Protein AF-A0A6P4D1V0-F1 (afdb_monomer)

InterPro domains:
  IPR001611 Leucine-rich repeat [PF00560] (125-143)
  IPR001611 Leucine-rich repeat [PF00560] (247-269)
  IPR001611 Leucine-rich repeat [PF00560] (271-293)
  IPR001611 Leucine-rich repeat [PF00560] (295-315)
  IPR001611 Leucine-rich repeat [PF13855] (145-185)
  IPR003591 Leucine-rich repeat, typical subtype [SM00369] (123-147)
  IPR003591 Leucine-rich repeat, typical subtype [SM00369] (148-172)
  IPR003591 Leucine-rich repeat, typical subtype [SM00369] (245-269)
  IPR003591 Leucine-rich repeat, typical subtype [SM00369] (293-317)
  IPR032675 Leucine-rich repeat domain superfamily [G3DSA:3.80.10.10] (33-212)
  IPR032675 Leucine-rich repeat domain superfamily [G3DSA:3.80.10.10] (213-329)
  IPR051502 Receptor-like Defense Trigger [PTHR48062] (177-328)

Solvent-accessible surface area (backbone atoms only — not comparable to full-atom values): 18858 Å² total; per-residue (Å²): 135,88,82,84,85,80,84,79,84,77,84,75,82,73,80,81,77,78,81,81,78,86,71,92,70,78,88,72,78,72,51,70,62,54,49,40,33,52,49,46,53,64,46,28,56,74,52,49,74,60,78,66,86,61,53,90,56,45,61,73,39,82,61,28,38,46,48,101,87,67,44,50,26,32,45,34,66,67,61,65,89,79,64,50,75,68,55,38,57,53,42,28,73,45,84,48,70,55,43,69,41,55,58,24,30,34,42,38,55,44,50,55,38,37,37,53,85,60,43,47,60,65,25,59,47,25,26,34,42,35,46,22,48,27,51,34,52,50,62,79,62,66,77,59,57,77,52,34,54,47,23,28,36,43,32,53,20,43,28,48,33,24,50,58,67,64,67,70,61,52,67,33,64,50,28,30,34,43,32,54,19,40,26,37,34,34,51,54,77,51,65,67,53,29,67,41,61,53,29,26,35,42,33,53,21,42,24,69,26,35,60,40,56,70,52,85,37,51,36,63,24,44,57,21,32,34,43,31,53,20,42,32,37,28,24,56,53,64,59,58,56,55,27,53,22,39,52,21,32,33,44,31,53,19,39,27,48,30,27,50,52,63,47,57,39,56,28,52,24,42,50,23,29,36,42,34,48,22,42,26,49,28,24,52,51,66,47,61,36,56,45,51,29,76,50,51,39,37,40,30,50,20,46,34,54,63,42,83,69,77,38,72,69,73,41,78,70,90,77,77,65,98,79,72,92,77,68,75,85,74,78,83,64,99,81,71,70,77,45,55,77,48,67,70,76,76,81,83,83,130

Organism: Arachis duranensis (NCBI:txid130453)

Foldseek 3Di:
DDDDDDDDDDPPPDPPPPPDPDDDDPPDPDDLLRVQLVLCCVVCVLQVVPPPPDSVVVCPDPQWHDDPVRQTATDAGDAPPPDDPVSLVVQQPDAAEPQSRCNHQYDAPANHQYADDHHPPNNQNHAYYHQANYAHEEADDLNSVQRPLNHQEDAHEHYAYEEADDPSVLSNLNHAEDHHYHYAYEEADDLSVLVSQNHAYDAHAQYEEPQEAHHPSVLSNLNHAYDAHEHHAHEEEDDLSVLSVLNYQEDHHDQYAYEEADHLSVLSNLNHAYDYHENYAYEEEDHLSVLSNPNHQKDYHAHYHYDDDDRPSPDDDPPPDDDPPDPPVPPPDPDDGGTDIDGPDDDDDD

Mean predicted aligned error: 11.31 Å

Sequence (350 aa):
MAISCTCTIILMLVPLVFVGITTNAGTHKLSPLDQEANAMLSISKELWSNQHNNVSNRCNWPRVNCNKAGSITLLSPPTPSNFTDEFRTQLCFLKLNFSVFQNLVHLDLSEMGLCEFPKLSGLKKLQHLNLSYNTFAGEVPFTLLENLTQLVVLDISNNYISGTIPQELSKLERLVMLDLSANRFLGSIPLIFGQMSNLTHMNLSNNQHFGDEVPFTLPNLTQFLVLDLSQNKHNGFIPHEIGKLTNLLTLDLSSNSLSGPIPEQIGYLKRLTSFHLHSNLLSGFIPHEIGKLTNLLTLDLSSNFLSGPIPEQIGCDPFGSAQHRIQQDRWLYPQRNRAFVASRSFKSLL

Secondary structure (DSSP, 8-state):
-------------------------------HHHHHHHHHHHHHHHHSTTS---GGGGGGSTTEEE-TTS-EEEE-PPP-TT--HHHHHHHHT---B-TT-TT--EEE-TTS---S--B-TT-TT--EEE--SS--EE---GGGTTT-TT-SEEE--SSEEEEPPPGGGGG-TT--EEE--SSEEBSPPPGGGGG-TT--EEE--S-SB--SPPPTTGGG-TT-SEEE--SS---SB--GGGGG-TT-SEEE--SS--EEPPPGGGGG-TT--EEE--SSEEEEPPPGGGGG-TT--EEE--SSEE-SPPPTTTS--TTS-TT-TT-GGGSS-TT-----EEE-------

pLDDT: mean 80.09, std 22.63, range [21.58, 98.62]

Radius of gyration: 27.42 Å; Cα contacts (8 Å, |Δi|>4): 759; chains: 1; bounding box: 46×76×98 Å

Nearest PDB structures (foldseek):
  8wei-assembly1_A  TM=8.030E-01  e=3.310E-17  Brassica napus
  6s6q-assembly2_B  TM=8.437E-01  e=2.133E-15  Arabidopsis thaliana
  7odv-assembly1_AAA  TM=8.049E-01  e=3.482E-15  Arabidopsis thaliana
  4z63-assembly1_A  TM=6.473E-01  e=1.375E-12  Arabidopsis thaliana
  4z5w-assembly1_A  TM=5.557E-01  e=1.187E-12  Daucus carota

Structure (mmCIF, N/CA/C/O backbone):
data_AF-A0A6P4D1V0-F1
#
_entry.id   AF-A0A6P4D1V0-F1
#
loop_
_atom_site.group_PDB
_atom_site.id
_atom_site.type_symbol
_atom_site.label_atom_id
_atom_site.label_alt_id
_atom_site.label_comp_id
_atom_site.label_asym_id
_atom_site.label_entity_id
_atom_site.label_seq_id
_atom_site.pdbx_PDB_ins_code
_atom_site.Cartn_x
_atom_site.Cartn_y
_atom_site.Cartn_z
_atom_site.occupancy
_atom_site.B_iso_or_equiv
_atom_site.auth_seq_id
_atom_site.auth_comp_id
_atom_site.auth_asym_id
_atom_site.auth_atom_id
_atom_site.pdbx_PDB_model_num
ATOM 1 N N . MET A 1 1 ? -2.968 62.745 23.654 1.00 38.62 1 MET A N 1
ATOM 2 C CA . MET A 1 1 ? -2.404 61.507 23.075 1.00 38.62 1 MET A CA 1
ATOM 3 C C . MET A 1 1 ? -2.872 60.353 23.938 1.00 38.62 1 MET A C 1
ATOM 5 O O . MET A 1 1 ? -2.546 60.325 25.116 1.00 38.62 1 MET A O 1
ATOM 9 N N . ALA A 1 2 ? -3.759 59.521 23.397 1.00 32.00 2 ALA A N 1
ATOM 10 C CA . ALA A 1 2 ? -4.473 58.487 24.134 1.00 32.00 2 ALA A CA 1
ATOM 11 C C . ALA A 1 2 ? -3.577 57.263 24.370 1.00 32.00 2 ALA A C 1
ATOM 13 O O . ALA A 1 2 ? -2.982 56.740 23.431 1.00 32.00 2 ALA A O 1
ATOM 14 N N . ILE A 1 3 ? -3.500 56.822 25.625 1.00 34.44 3 ILE A N 1
ATOM 15 C CA . ILE A 1 3 ? -2.883 55.559 26.029 1.00 34.44 3 ILE A CA 1
ATOM 16 C C . ILE A 1 3 ? -3.991 54.503 25.976 1.00 34.44 3 ILE A C 1
ATOM 18 O O . ILE A 1 3 ? -4.982 54.591 26.696 1.00 34.44 3 ILE A O 1
ATOM 22 N N . SER A 1 4 ? -3.840 53.541 25.071 1.00 30.95 4 SER A N 1
ATOM 23 C CA . SER A 1 4 ? -4.720 52.382 24.923 1.00 30.95 4 SER A CA 1
ATOM 24 C C . SER A 1 4 ? -4.404 51.360 26.020 1.00 30.95 4 SER A C 1
ATOM 26 O O . SER A 1 4 ? -3.379 50.685 25.947 1.00 30.95 4 SER A O 1
ATOM 28 N N . CYS A 1 5 ? -5.282 51.223 27.015 1.00 30.14 5 CYS A N 1
ATOM 29 C CA . CYS A 1 5 ? -5.290 50.078 27.928 1.00 30.14 5 CYS A CA 1
ATOM 30 C C . CYS A 1 5 ? -5.974 48.888 27.243 1.00 30.14 5 CYS A C 1
ATOM 32 O O . CYS A 1 5 ? -7.193 48.881 27.081 1.00 30.14 5 CYS A O 1
ATOM 34 N N . THR A 1 6 ? -5.208 47.869 26.863 1.00 36.66 6 THR A N 1
ATOM 35 C CA . THR A 1 6 ? -5.746 46.559 26.483 1.00 36.66 6 THR A CA 1
ATOM 36 C C . THR A 1 6 ? -5.949 45.714 27.741 1.00 36.66 6 THR A C 1
ATOM 38 O O . THR A 1 6 ? -5.029 45.487 28.522 1.00 36.66 6 THR A O 1
ATOM 41 N N . CYS A 1 7 ? -7.185 45.271 27.965 1.00 30.36 7 CYS A N 1
ATOM 42 C CA . CYS A 1 7 ? -7.548 44.384 29.063 1.00 30.36 7 CYS A CA 1
ATOM 43 C C . CYS A 1 7 ? -7.333 42.931 28.609 1.00 30.36 7 CYS A C 1
ATOM 45 O O . CYS A 1 7 ? -8.135 42.383 27.856 1.00 30.36 7 CYS A O 1
ATOM 47 N N . THR A 1 8 ? -6.228 42.310 29.018 1.00 33.91 8 THR A N 1
ATOM 48 C CA . THR A 1 8 ? -6.007 40.864 28.872 1.00 33.91 8 THR A CA 1
ATOM 49 C C . THR A 1 8 ? -6.818 40.119 29.929 1.00 33.91 8 THR A C 1
ATOM 51 O O . THR A 1 8 ? -6.490 40.165 31.113 1.00 33.91 8 THR A O 1
ATOM 54 N N . ILE A 1 9 ? -7.868 39.412 29.506 1.00 34.38 9 ILE A N 1
ATOM 55 C CA . ILE A 1 9 ? -8.563 38.430 30.345 1.00 34.38 9 ILE A CA 1
ATOM 56 C C . ILE A 1 9 ? -7.658 37.199 30.447 1.00 34.38 9 ILE A C 1
ATOM 58 O O . ILE A 1 9 ? -7.567 36.396 29.522 1.00 34.38 9 ILE A O 1
ATOM 62 N N . ILE A 1 10 ? -6.959 37.065 31.573 1.00 34.47 10 ILE A N 1
ATOM 63 C CA . ILE A 1 10 ? -6.268 35.830 31.947 1.00 34.47 10 ILE A CA 1
ATOM 64 C C . ILE A 1 10 ? -7.332 34.891 32.525 1.00 34.47 10 ILE A C 1
ATOM 66 O O . ILE A 1 10 ? -7.796 35.082 33.649 1.00 34.47 10 ILE A O 1
ATOM 70 N N . LEU A 1 11 ? -7.734 33.880 31.753 1.00 32.09 11 LEU A N 1
ATOM 71 C CA . LEU A 1 11 ? -8.497 32.734 32.249 1.00 32.09 11 LEU A CA 1
ATOM 72 C C . LEU A 1 11 ? -7.583 31.919 33.177 1.00 32.09 11 LEU A C 1
ATOM 74 O O . LEU A 1 11 ? -6.864 31.021 32.746 1.00 32.09 11 LEU A O 1
ATOM 78 N N . MET A 1 12 ? -7.573 32.269 34.465 1.00 32.12 12 MET A N 1
ATOM 79 C CA . MET A 1 12 ? -6.986 31.418 35.495 1.00 32.12 12 MET A CA 1
ATOM 80 C C . MET A 1 12 ? -7.857 30.170 35.647 1.00 32.12 12 MET A C 1
ATOM 82 O O . MET A 1 12 ? -8.966 30.228 36.176 1.00 32.12 12 MET A O 1
ATOM 86 N N . LEU A 1 13 ? -7.343 29.035 35.171 1.00 35.44 13 LEU A N 1
ATOM 87 C CA . LEU A 1 13 ? -7.832 27.708 35.528 1.00 35.44 13 LEU A CA 1
ATOM 88 C C . LEU A 1 13 ? -7.695 27.545 37.046 1.00 35.44 13 LEU A C 1
ATOM 90 O O . LEU A 1 13 ? -6.601 27.331 37.565 1.00 35.44 13 LEU A O 1
ATOM 94 N N . VAL A 1 14 ? -8.809 27.673 37.763 1.00 32.28 14 VAL A N 1
ATOM 95 C CA . VAL A 1 14 ? -8.886 27.285 39.172 1.00 32.28 14 VAL A CA 1
ATOM 96 C C . VAL A 1 14 ? -8.789 25.756 39.222 1.00 32.28 14 VAL A C 1
ATOM 98 O O . VAL A 1 14 ? -9.606 25.086 38.584 1.00 32.28 14 VAL A O 1
ATOM 101 N N . PRO A 1 15 ? -7.828 25.167 39.956 1.00 31.22 15 PRO A N 1
ATOM 102 C CA . PRO A 1 15 ? -7.840 23.737 40.194 1.00 31.22 15 PRO A CA 1
ATOM 103 C C . PRO A 1 15 ? -9.072 23.412 41.040 1.00 31.22 15 PRO A C 1
ATOM 105 O O . PRO A 1 15 ? -9.198 23.870 42.177 1.00 31.22 15 PRO A O 1
ATOM 108 N N . LEU A 1 16 ? -9.995 22.628 40.483 1.00 33.34 16 LEU A N 1
ATOM 109 C CA . LEU A 1 16 ? -11.077 22.018 41.246 1.00 33.34 16 LEU A CA 1
ATOM 110 C C . LEU A 1 16 ? -10.455 21.076 42.282 1.00 33.34 16 LEU A C 1
ATOM 112 O O . LEU A 1 16 ? -10.027 19.966 41.968 1.00 33.34 16 LEU A O 1
ATOM 116 N N . VAL A 1 17 ? -10.395 21.539 43.529 1.00 29.03 17 VAL A N 1
ATOM 117 C CA . VAL A 1 17 ? -10.134 20.699 44.696 1.00 29.03 17 VAL A CA 1
ATOM 118 C C . VAL A 1 17 ? -11.339 19.775 44.853 1.00 29.03 17 VAL A C 1
ATOM 120 O O . VAL A 1 17 ? -12.400 20.189 45.318 1.00 29.03 17 VAL A O 1
ATOM 123 N N . PHE A 1 18 ? -11.194 18.519 44.436 1.00 30.44 18 PHE A N 1
ATOM 124 C CA . PHE A 1 18 ? -12.155 17.474 44.769 1.00 30.44 18 PHE A CA 1
ATOM 125 C C . PHE A 1 18 ? -12.070 17.195 46.273 1.00 30.44 18 PHE A C 1
ATOM 127 O O . PHE A 1 18 ? -11.133 16.556 46.750 1.00 30.44 18 PHE A O 1
ATOM 134 N N . VAL A 1 19 ? -13.064 17.663 47.028 1.00 30.83 19 VAL A N 1
ATOM 135 C CA . VAL A 1 19 ? -13.345 17.138 48.366 1.00 30.83 19 VAL A CA 1
ATOM 136 C C . VAL A 1 19 ? -13.892 15.726 48.171 1.00 30.83 19 VAL A C 1
ATOM 138 O O . VAL A 1 19 ? -15.028 15.534 47.739 1.00 30.83 19 VAL A O 1
ATOM 141 N N . GLY A 1 20 ? -13.044 14.728 48.416 1.00 26.20 20 GLY A N 1
ATOM 142 C CA . GLY A 1 20 ? -13.410 13.320 48.337 1.00 26.20 20 GLY A CA 1
ATOM 143 C C . GLY A 1 20 ? -14.424 12.961 49.417 1.00 26.20 20 GLY A C 1
ATOM 144 O O . GLY A 1 20 ? -14.063 12.780 50.576 1.00 26.20 20 GLY A O 1
ATOM 145 N N . ILE A 1 21 ? -15.691 12.819 49.030 1.00 30.92 21 ILE A N 1
ATOM 146 C CA . ILE A 1 21 ? -16.669 12.062 49.812 1.00 30.92 21 ILE A CA 1
ATOM 147 C C . ILE A 1 21 ? -16.427 10.590 49.475 1.00 30.92 21 ILE A C 1
ATOM 149 O O . ILE A 1 21 ? -16.768 10.118 48.390 1.00 30.92 21 ILE A O 1
ATOM 153 N N . THR A 1 22 ? -15.791 9.867 50.394 1.00 29.88 22 THR A N 1
ATOM 154 C CA . THR A 1 22 ? -15.594 8.420 50.306 1.00 29.88 22 THR A CA 1
ATOM 155 C C . THR A 1 22 ? -16.935 7.715 50.500 1.00 29.88 22 THR A C 1
ATOM 157 O O . THR A 1 22 ? -17.350 7.402 51.613 1.00 29.88 22 THR A O 1
ATOM 160 N N . THR A 1 23 ? -17.638 7.443 49.401 1.00 34.00 23 THR A N 1
ATOM 161 C CA . THR A 1 23 ? -18.658 6.391 49.407 1.00 34.00 23 THR A CA 1
ATOM 162 C C . THR A 1 23 ? -17.970 5.062 49.127 1.00 34.00 23 THR A C 1
ATOM 164 O O . THR A 1 23 ? -17.217 4.899 48.169 1.00 34.00 23 THR A O 1
ATOM 167 N N . ASN A 1 24 ? -18.172 4.130 50.050 1.00 38.34 24 ASN A N 1
ATOM 168 C CA . ASN A 1 24 ? -17.593 2.797 50.064 1.00 38.34 24 ASN A CA 1
ATOM 169 C C . ASN A 1 24 ? -18.246 1.960 48.944 1.00 38.34 24 ASN A C 1
ATOM 171 O O . ASN A 1 24 ? -19.229 1.262 49.178 1.00 38.34 24 ASN A O 1
ATOM 175 N N . ALA A 1 25 ? -17.753 2.074 47.711 1.00 40.28 25 ALA A N 1
ATOM 176 C CA . ALA A 1 25 ? -18.142 1.209 46.603 1.00 40.28 25 ALA A CA 1
ATOM 177 C C . ALA A 1 25 ? -17.039 0.167 46.394 1.00 40.28 25 ALA A C 1
ATOM 179 O O . ALA A 1 25 ? -15.923 0.498 45.993 1.00 40.28 25 ALA A O 1
ATOM 180 N N . GLY A 1 26 ? -17.342 -1.094 46.708 1.00 40.72 26 GLY A N 1
ATOM 181 C CA . GLY A 1 26 ? -16.449 -2.217 46.441 1.00 40.72 26 GLY A CA 1
ATOM 182 C C . GLY A 1 26 ? -15.989 -2.216 44.982 1.00 40.72 26 GLY A C 1
ATOM 183 O O . GLY A 1 26 ? -16.759 -1.906 44.073 1.00 40.72 26 GLY A O 1
ATOM 184 N N . THR A 1 27 ? -14.724 -2.554 44.756 1.00 45.78 27 THR A N 1
ATOM 185 C CA . THR A 1 27 ? -14.095 -2.653 43.436 1.00 45.78 27 THR A CA 1
ATOM 186 C C . THR A 1 27 ? -14.668 -3.833 42.644 1.00 45.78 27 THR A C 1
ATOM 188 O O . THR A 1 27 ? -14.018 -4.854 42.430 1.00 45.78 27 THR A O 1
ATOM 191 N N . HIS A 1 28 ? -15.912 -3.711 42.179 1.00 56.12 28 HIS A N 1
ATOM 192 C CA . HIS A 1 28 ? -16.459 -4.605 41.169 1.00 56.12 28 HIS A CA 1
ATOM 193 C C . HIS A 1 28 ? -15.680 -4.393 39.870 1.00 56.12 28 HIS A C 1
ATOM 195 O O . HIS A 1 28 ? -15.789 -3.358 39.212 1.00 56.12 28 HIS A O 1
ATOM 201 N N . LYS A 1 29 ? -14.857 -5.379 39.503 1.00 71.94 29 LYS A N 1
ATOM 202 C CA . LYS A 1 29 ? -14.184 -5.422 38.205 1.00 71.94 29 LYS A CA 1
ATOM 203 C C . LYS A 1 29 ? -15.265 -5.438 37.119 1.00 71.94 29 LYS A C 1
ATOM 205 O O . LYS A 1 29 ? -15.980 -6.428 36.995 1.00 71.94 29 LYS A O 1
ATOM 210 N N . LEU A 1 30 ? -15.395 -4.334 36.379 1.00 77.88 30 LEU A N 1
ATOM 211 C CA . LEU A 1 30 ? -16.333 -4.199 35.257 1.00 77.88 30 LEU A CA 1
ATOM 212 C C . LEU A 1 30 ? -16.198 -5.391 34.305 1.00 77.88 30 LEU A C 1
ATOM 214 O O . LEU A 1 30 ? -15.071 -5.806 34.003 1.00 77.88 30 LEU A O 1
ATOM 218 N N . SER A 1 31 ? -17.323 -5.924 33.821 1.00 87.75 31 SER A N 1
ATOM 219 C CA . SER A 1 31 ? -17.285 -6.999 32.830 1.00 87.75 31 SER A CA 1
ATOM 220 C C . SER A 1 31 ? -16.645 -6.496 31.525 1.00 87.75 31 SER A C 1
ATOM 222 O O . SER A 1 31 ? -16.679 -5.294 31.256 1.00 87.75 31 SER A O 1
ATOM 224 N N . PRO A 1 32 ? -16.072 -7.371 30.678 1.00 87.00 32 PRO A N 1
ATOM 225 C CA . PRO A 1 32 ? -15.509 -6.950 29.393 1.00 87.00 32 PRO A CA 1
ATOM 226 C C . PRO A 1 32 ? -16.503 -6.169 28.519 1.00 87.00 32 PRO A C 1
ATOM 228 O O . PRO A 1 32 ? -16.122 -5.195 27.879 1.00 87.00 32 PRO A O 1
ATOM 231 N N . LEU A 1 33 ? -17.787 -6.545 28.544 1.00 88.38 33 LEU A N 1
ATOM 232 C CA . LEU A 1 33 ? -18.838 -5.846 27.800 1.00 88.38 33 LEU A CA 1
ATOM 233 C C . LEU A 1 33 ? -19.123 -4.453 28.370 1.00 88.38 33 LEU A C 1
ATOM 235 O O . LEU A 1 33 ? -19.348 -3.525 27.598 1.00 88.38 33 LEU A O 1
ATOM 239 N N . ASP A 1 34 ? -19.073 -4.290 29.695 1.00 85.44 34 ASP A N 1
ATOM 240 C CA . ASP A 1 34 ? -19.230 -2.976 30.330 1.00 85.44 34 ASP A CA 1
ATOM 241 C C . ASP A 1 34 ? -18.021 -2.079 30.049 1.00 85.44 34 ASP A C 1
ATOM 243 O O . ASP A 1 34 ? -18.165 -0.874 29.861 1.00 85.44 34 ASP A O 1
ATOM 247 N N . GLN A 1 35 ? -16.819 -2.659 29.976 1.00 88.88 35 GLN A N 1
ATOM 248 C CA . GLN A 1 35 ? -15.612 -1.929 29.590 1.00 88.88 35 GLN A CA 1
ATOM 249 C C . GLN A 1 35 ? -15.691 -1.449 28.133 1.00 88.88 35 GLN A C 1
ATOM 251 O O . GLN A 1 35 ? -15.407 -0.281 27.869 1.00 88.88 35 GLN A O 1
ATOM 256 N N . GLU A 1 36 ? -16.128 -2.306 27.201 1.00 89.94 36 GLU A N 1
ATOM 257 C CA . GLU A 1 36 ? -16.393 -1.907 25.811 1.00 89.94 36 GLU A CA 1
ATOM 258 C C . GLU A 1 36 ? -17.471 -0.821 25.736 1.00 89.94 36 GLU A C 1
ATOM 260 O O . GLU A 1 36 ? -17.301 0.166 25.026 1.00 89.94 36 GLU A O 1
ATOM 265 N N . ALA A 1 37 ? -18.565 -0.967 26.486 1.00 85.38 37 ALA A N 1
ATOM 266 C CA . ALA A 1 37 ? -19.649 0.006 26.520 1.00 85.38 37 ALA A CA 1
ATOM 267 C C . ALA A 1 37 ? -19.180 1.373 27.054 1.00 85.38 37 ALA A C 1
ATOM 269 O O . ALA A 1 37 ? -19.491 2.404 26.461 1.00 85.38 37 ALA A O 1
ATOM 270 N N . ASN A 1 38 ? -18.369 1.398 28.113 1.00 84.31 38 ASN A N 1
ATOM 271 C CA . ASN A 1 38 ? -17.788 2.631 28.649 1.00 84.31 38 ASN A CA 1
ATOM 272 C C . ASN A 1 38 ? -16.808 3.289 27.668 1.00 84.31 38 ASN A C 1
ATOM 274 O O . ASN A 1 38 ? -16.810 4.513 27.522 1.00 84.31 38 ASN A O 1
ATOM 278 N N . ALA A 1 39 ? -15.998 2.498 26.960 1.00 86.12 39 ALA A N 1
ATOM 279 C CA . ALA A 1 39 ? -15.132 3.024 25.911 1.00 86.12 39 ALA A CA 1
ATOM 280 C C . ALA A 1 39 ? -15.940 3.565 24.726 1.00 86.12 39 ALA A C 1
ATOM 282 O O . ALA A 1 39 ? -15.629 4.645 24.231 1.00 86.12 39 ALA A O 1
ATOM 283 N N . MET A 1 40 ? -17.026 2.890 24.335 1.00 82.62 40 MET A N 1
ATOM 284 C CA . MET A 1 40 ? -17.972 3.409 23.346 1.00 82.62 40 MET A CA 1
ATOM 285 C C . MET A 1 40 ? -18.595 4.725 23.796 1.00 82.62 40 MET A C 1
ATOM 287 O O . MET A 1 40 ? -18.716 5.620 22.977 1.00 82.62 40 MET A O 1
ATOM 291 N N . LEU A 1 41 ? -18.934 4.910 25.076 1.00 78.38 41 LEU A N 1
ATOM 292 C CA . LEU A 1 41 ? -19.389 6.211 25.584 1.00 78.38 41 LEU A CA 1
ATOM 293 C C . LEU A 1 41 ? -18.329 7.297 25.386 1.00 78.38 41 LEU A C 1
ATOM 295 O O . LEU A 1 41 ? -18.650 8.366 24.875 1.00 78.38 41 LEU A O 1
ATOM 299 N N . SER A 1 42 ? -17.077 7.020 25.757 1.00 75.69 42 SER A N 1
ATOM 300 C CA . SER A 1 42 ? -15.976 7.976 25.586 1.00 75.69 42 SER A CA 1
ATOM 301 C C . SER A 1 42 ? -15.754 8.334 24.119 1.00 75.69 42 SER A C 1
ATOM 303 O O . SER A 1 42 ? -15.540 9.495 23.804 1.00 75.69 42 SER A O 1
ATOM 305 N N . ILE A 1 43 ? -15.818 7.342 23.233 1.00 75.12 43 ILE A N 1
ATOM 306 C CA . ILE A 1 43 ? -15.563 7.508 21.803 1.00 75.12 43 ILE A CA 1
ATOM 307 C C . ILE A 1 43 ? -16.785 8.120 21.097 1.00 75.12 43 ILE A C 1
ATOM 309 O O . ILE A 1 43 ? -16.629 8.940 20.208 1.00 75.12 43 ILE A O 1
ATOM 313 N N . SER A 1 44 ? -18.012 7.785 21.498 1.00 67.38 44 SER A N 1
ATOM 314 C CA . SER A 1 44 ? -19.257 8.261 20.868 1.00 67.38 44 SER A CA 1
ATOM 315 C C . SER A 1 44 ? -19.525 9.748 21.068 1.00 67.38 44 SER A C 1
ATOM 317 O O . SER A 1 44 ? -20.083 10.383 20.173 1.00 67.38 44 SER A O 1
ATOM 319 N N . LYS A 1 45 ? -19.107 10.310 22.211 1.00 68.06 45 LYS A N 1
ATOM 320 C CA . LYS A 1 45 ? -19.166 11.758 22.448 1.00 68.06 45 LYS A CA 1
ATOM 321 C C . LYS A 1 45 ? -18.394 12.523 21.383 1.00 68.06 45 LYS A C 1
ATOM 323 O O . LYS A 1 45 ? -18.859 13.554 20.912 1.00 68.06 45 LYS A O 1
ATOM 328 N N . GLU A 1 46 ? -17.266 11.953 20.984 1.00 68.12 46 GLU A N 1
ATOM 329 C CA . GLU A 1 46 ? -16.346 12.542 20.025 1.00 68.12 46 GLU A CA 1
ATOM 330 C C . GLU A 1 46 ? -16.708 12.184 18.575 1.00 68.12 46 GLU A C 1
ATOM 332 O O . GLU A 1 46 ? -16.701 13.041 17.699 1.00 68.12 46 GLU A O 1
ATOM 337 N N . LEU A 1 47 ? -17.060 10.919 18.310 1.00 70.62 47 LEU A N 1
ATOM 338 C CA . LEU A 1 47 ? -17.146 10.363 16.952 1.00 70.62 47 LEU A CA 1
ATOM 339 C C . LEU A 1 47 ? -18.584 10.138 16.440 1.00 70.62 47 LEU A C 1
ATOM 341 O O . LEU A 1 47 ? -18.779 9.986 15.240 1.00 70.62 47 LEU A O 1
ATOM 345 N N . TRP A 1 48 ? -19.597 10.116 17.316 1.00 71.94 48 TRP A N 1
ATOM 346 C CA . TRP A 1 48 ? -21.021 9.913 16.966 1.00 71.94 48 TRP A CA 1
ATOM 347 C C . TRP A 1 48 ? -21.919 11.096 17.384 1.00 71.94 48 TRP A C 1
ATOM 349 O O . TRP A 1 48 ? -23.142 10.961 17.490 1.00 71.94 48 TRP A O 1
ATOM 359 N N . SER A 1 49 ? -21.323 12.267 17.636 1.00 61.03 49 SER A N 1
ATOM 360 C CA . SER A 1 49 ? -22.026 13.540 17.879 1.00 61.03 49 SER A CA 1
ATOM 361 C C . SER A 1 49 ? -23.141 13.469 18.938 1.00 61.03 49 SER A C 1
ATOM 363 O O . SER A 1 49 ? -24.181 14.111 18.796 1.00 61.03 49 SER A O 1
ATOM 365 N N . ASN A 1 50 ? -22.947 12.683 20.005 1.00 58.12 50 ASN A N 1
ATOM 366 C CA . ASN A 1 50 ? -23.906 12.499 21.108 1.00 58.12 50 ASN A CA 1
ATOM 367 C C . ASN A 1 50 ? -25.303 11.971 20.708 1.00 58.12 50 ASN A C 1
ATOM 369 O O . ASN A 1 50 ? -26.231 12.022 21.517 1.00 58.12 50 ASN A O 1
ATOM 373 N N . GLN A 1 51 ? -25.488 11.425 19.499 1.00 54.44 51 GLN A N 1
ATOM 374 C CA . GLN A 1 51 ? -26.784 10.854 19.093 1.00 54.44 51 GLN A CA 1
ATOM 375 C C . GLN A 1 51 ? -27.084 9.501 19.757 1.00 54.44 51 GLN A C 1
ATOM 377 O O . GLN A 1 51 ? -28.206 8.994 19.679 1.00 54.44 51 GLN A O 1
ATOM 382 N N . HIS A 1 52 ? -26.105 8.922 20.455 1.00 59.22 52 HIS A N 1
ATOM 383 C CA . HIS A 1 52 ? -26.228 7.612 21.073 1.00 59.22 52 HIS A CA 1
ATOM 384 C C . HIS A 1 52 ? -25.716 7.593 22.520 1.00 59.22 52 HIS A C 1
ATOM 386 O O . HIS A 1 52 ? -24.621 7.129 22.820 1.00 59.22 52 HIS A O 1
ATOM 392 N N . ASN A 1 53 ? -26.556 8.050 23.451 1.00 62.22 53 ASN A N 1
ATOM 393 C CA . ASN A 1 53 ? -26.244 8.030 24.890 1.00 62.22 53 ASN A CA 1
ATOM 394 C C . ASN A 1 53 ? -26.522 6.668 25.554 1.00 62.22 53 ASN A C 1
ATOM 396 O O . ASN A 1 53 ? -26.160 6.452 26.709 1.00 62.22 53 ASN A O 1
ATOM 400 N N . ASN A 1 54 ? -27.176 5.746 24.840 1.00 73.25 54 ASN A N 1
ATOM 401 C CA . ASN A 1 54 ? -27.529 4.424 25.346 1.00 73.25 54 ASN A CA 1
ATOM 402 C C . ASN A 1 54 ? -26.605 3.348 24.757 1.00 73.25 54 ASN A C 1
ATOM 404 O O . ASN A 1 54 ? -26.898 2.747 23.733 1.00 73.25 54 ASN A O 1
ATOM 408 N N . VAL A 1 55 ? -25.489 3.061 25.420 1.00 77.12 55 VAL A N 1
ATOM 409 C CA . VAL A 1 55 ? -24.538 2.015 24.985 1.00 77.12 55 VAL A CA 1
ATOM 410 C C . VAL A 1 55 ? -25.043 0.583 25.197 1.00 77.12 55 VAL A C 1
ATOM 412 O O . VAL A 1 55 ? -24.416 -0.376 24.732 1.00 77.12 55 VAL A O 1
ATOM 415 N N . SER A 1 56 ? -26.186 0.406 25.867 1.00 78.19 56 SER A N 1
ATOM 416 C CA . SER A 1 56 ? -26.821 -0.904 26.025 1.00 78.19 56 SER A CA 1
ATOM 417 C C . SER A 1 56 ? -27.319 -1.455 24.686 1.00 78.19 56 SER A C 1
ATOM 419 O O . SER A 1 56 ? -27.368 -2.670 24.523 1.00 78.19 56 SER A O 1
ATOM 421 N N . ASN A 1 57 ? -27.617 -0.589 23.706 1.00 83.38 57 ASN A N 1
ATOM 422 C CA . ASN A 1 57 ? -28.008 -0.982 22.347 1.00 83.38 57 ASN A CA 1
ATOM 423 C C . ASN A 1 57 ? -26.900 -0.775 21.295 1.00 83.38 57 ASN A C 1
ATOM 425 O O . ASN A 1 57 ? -27.198 -0.780 20.104 1.00 83.38 57 ASN A O 1
ATOM 429 N N . ARG A 1 58 ? -25.632 -0.618 21.711 1.00 85.06 58 ARG A N 1
ATOM 430 C CA . ARG A 1 58 ? -24.485 -0.314 20.826 1.00 85.06 58 ARG A CA 1
ATOM 431 C C . ARG A 1 58 ? -24.346 -1.221 19.603 1.00 85.06 58 ARG A C 1
ATOM 433 O O . ARG A 1 58 ? -23.905 -0.772 18.557 1.00 85.06 58 ARG A O 1
ATOM 440 N N . CYS A 1 59 ? -24.764 -2.481 19.709 1.00 90.06 59 CYS A N 1
ATOM 441 C CA . CYS A 1 59 ? -24.726 -3.437 18.600 1.00 90.06 59 CYS A CA 1
ATOM 442 C C . CYS A 1 59 ? -25.741 -3.139 17.481 1.00 90.06 59 CYS A C 1
ATOM 444 O O . CYS A 1 59 ? -25.671 -3.762 16.430 1.00 90.06 59 CYS A O 1
ATOM 446 N N . ASN A 1 60 ? -26.677 -2.211 17.708 1.00 88.31 60 ASN A N 1
ATOM 447 C CA . ASN A 1 60 ? -27.624 -1.715 16.710 1.00 88.31 60 ASN A CA 1
ATOM 448 C C . ASN A 1 60 ? -27.201 -0.356 16.138 1.00 88.31 60 ASN A C 1
ATOM 450 O O . ASN A 1 60 ? -27.943 0.228 15.348 1.00 88.31 60 ASN A O 1
ATOM 454 N N . TRP A 1 61 ? -26.068 0.200 16.577 1.00 86.62 61 TRP A N 1
ATOM 455 C CA . TRP A 1 61 ? -25.596 1.466 16.036 1.00 86.62 61 TRP A CA 1
ATOM 456 C C . TRP A 1 61 ? -25.174 1.269 14.578 1.00 86.62 61 TRP A C 1
ATOM 458 O O . TRP A 1 61 ? -24.624 0.218 14.233 1.00 86.62 61 TRP A O 1
ATOM 468 N N . PRO A 1 62 ? -25.408 2.265 13.707 1.00 85.62 62 PRO A N 1
ATOM 469 C CA . PRO A 1 62 ? -24.925 2.202 12.340 1.00 85.62 62 PRO A CA 1
ATOM 470 C C . PRO A 1 62 ? -23.425 1.909 12.322 1.00 85.62 62 PRO A C 1
ATOM 472 O O . PRO A 1 62 ? -22.665 2.547 13.052 1.00 85.62 62 PRO A O 1
ATOM 475 N N . ARG A 1 63 ? -23.019 0.956 11.474 1.00 89.38 63 ARG A N 1
ATOM 476 C CA . ARG A 1 63 ? -21.609 0.593 11.257 1.00 89.38 63 ARG A CA 1
ATOM 477 C C . ARG A 1 63 ? -20.888 0.094 12.526 1.00 89.38 63 ARG A C 1
ATOM 479 O O . ARG A 1 63 ? -19.673 0.234 12.666 1.00 89.38 63 ARG A O 1
ATOM 486 N N . VAL A 1 64 ? -21.639 -0.540 13.427 1.00 93.00 64 VAL A N 1
ATOM 487 C CA . VAL A 1 64 ? -21.121 -1.332 14.548 1.00 93.00 64 VAL A CA 1
ATOM 488 C C . VAL A 1 64 ? -21.685 -2.745 14.442 1.00 93.00 64 VAL A C 1
ATOM 490 O O . VAL A 1 64 ? -22.897 -2.916 14.378 1.00 93.00 64 VAL A O 1
ATOM 493 N N . ASN A 1 65 ? -20.820 -3.762 14.474 1.00 95.81 65 ASN A N 1
ATOM 494 C CA . ASN A 1 65 ? -21.258 -5.158 14.591 1.00 95.81 65 ASN A CA 1
ATOM 495 C C . ASN A 1 65 ? -20.735 -5.770 15.884 1.00 95.81 65 ASN A C 1
ATOM 497 O O . ASN A 1 65 ? -19.617 -5.482 16.315 1.00 95.81 65 ASN A O 1
ATOM 501 N N . CYS A 1 66 ? -21.518 -6.686 16.444 1.00 96.00 66 CYS A N 1
ATOM 502 C CA . CYS A 1 66 ? -21.138 -7.486 17.597 1.00 96.00 66 CYS A CA 1
ATOM 503 C C . CYS A 1 66 ? -21.198 -8.982 17.277 1.00 96.00 66 CYS A C 1
ATOM 505 O O . CYS A 1 66 ? -21.975 -9.431 16.434 1.00 96.00 66 CYS A O 1
ATOM 507 N N . ASN A 1 67 ? -20.417 -9.776 18.006 1.00 95.88 67 ASN A N 1
ATOM 508 C CA . ASN A 1 67 ? -20.563 -11.229 18.016 1.00 95.88 67 ASN A CA 1
ATOM 509 C C . ASN A 1 67 ? -21.800 -11.673 18.827 1.00 95.88 67 ASN A C 1
ATOM 511 O O . ASN A 1 67 ? -22.481 -10.866 19.458 1.00 95.88 67 ASN A O 1
ATOM 515 N N . LYS A 1 68 ? -22.062 -12.989 18.868 1.00 94.38 68 LYS A N 1
ATOM 516 C CA . LYS A 1 68 ? -23.195 -13.582 19.612 1.00 94.38 68 LYS A CA 1
ATOM 517 C C . LYS A 1 68 ? -23.204 -13.259 21.115 1.00 94.38 68 LYS A C 1
ATOM 519 O O . LYS A 1 68 ? -24.260 -13.322 21.730 1.00 94.38 68 LYS A O 1
ATOM 524 N N . ALA A 1 69 ? -22.049 -12.936 21.699 1.00 93.31 69 ALA A N 1
ATOM 525 C CA . ALA A 1 69 ? -21.921 -12.546 23.102 1.00 93.31 69 ALA A CA 1
ATOM 526 C C . ALA A 1 69 ? -22.094 -11.029 23.321 1.00 93.31 69 ALA A C 1
ATOM 528 O O . ALA A 1 69 ? -21.946 -10.558 24.443 1.00 93.31 69 ALA A O 1
ATOM 529 N N . GLY A 1 70 ? -22.381 -10.252 22.269 1.00 92.44 70 GLY A N 1
ATOM 530 C CA . GLY A 1 70 ? -22.566 -8.802 22.345 1.00 92.44 70 GLY A CA 1
ATOM 531 C C . GLY A 1 70 ? -21.267 -7.990 22.407 1.00 92.44 70 GLY A C 1
ATOM 532 O O . GLY A 1 70 ? -21.317 -6.799 22.713 1.00 92.44 70 GLY A O 1
ATOM 533 N N . SER A 1 71 ? -20.111 -8.607 22.142 1.00 95.12 71 SER A N 1
ATOM 534 C CA . SER A 1 71 ? -18.817 -7.909 22.086 1.00 95.12 71 SER A CA 1
ATOM 535 C C . SER A 1 71 ? -18.529 -7.419 20.671 1.00 95.12 71 SER A C 1
ATOM 537 O O . SER A 1 71 ? -18.817 -8.125 19.700 1.00 95.12 71 SER A O 1
ATOM 539 N N . ILE A 1 72 ? -17.988 -6.208 20.561 1.00 95.12 72 ILE A N 1
ATOM 540 C CA . ILE A 1 72 ? -17.814 -5.495 19.292 1.00 95.12 72 ILE A CA 1
ATOM 541 C C . ILE A 1 72 ? -16.752 -6.179 18.425 1.00 95.12 72 ILE A C 1
ATOM 543 O O . ILE A 1 72 ? -15.637 -6.457 18.866 1.00 95.12 72 ILE A O 1
ATOM 547 N N . THR A 1 73 ? -17.107 -6.428 17.165 1.00 97.56 73 THR A N 1
ATOM 548 C CA . THR A 1 73 ? -16.240 -7.032 16.143 1.00 97.56 73 THR A CA 1
ATOM 549 C C . THR A 1 73 ? -15.955 -6.098 14.973 1.00 97.56 73 THR A C 1
ATOM 551 O O . THR A 1 73 ? -14.945 -6.276 14.296 1.00 97.56 73 THR A O 1
ATOM 554 N N . LEU A 1 74 ? -16.819 -5.114 14.723 1.00 97.38 74 LEU A N 1
ATOM 555 C CA . LEU A 1 74 ? -16.625 -4.091 13.697 1.00 97.38 74 LEU A CA 1
ATOM 556 C C . LEU A 1 74 ? -16.965 -2.727 14.282 1.00 97.38 74 LEU A C 1
ATOM 558 O O . LEU A 1 74 ? -18.017 -2.589 14.909 1.00 97.38 74 LEU A O 1
ATOM 562 N N . LEU A 1 75 ? -16.099 -1.747 14.041 1.00 94.56 75 LEU A N 1
ATOM 563 C CA . LEU A 1 75 ? -16.312 -0.354 14.408 1.00 94.56 75 LEU A CA 1
ATOM 564 C C . LEU A 1 75 ? -15.867 0.543 13.245 1.00 94.56 75 LEU A C 1
ATOM 566 O O . LEU A 1 75 ? -14.697 0.530 12.872 1.00 94.56 75 LEU A O 1
ATOM 570 N N . SER A 1 76 ? -16.810 1.292 12.674 1.00 92.88 76 SER A N 1
ATOM 571 C CA . SER A 1 76 ? -16.571 2.282 11.614 1.00 92.88 76 SER A CA 1
ATOM 572 C C . SER A 1 76 ? -17.442 3.508 11.906 1.00 92.88 76 SER A C 1
ATOM 574 O O . SER A 1 76 ? -18.642 3.482 11.628 1.00 92.88 76 SER A O 1
ATOM 576 N N . PRO A 1 77 ? -16.914 4.561 12.554 1.00 87.38 77 PRO A N 1
ATOM 577 C CA . PRO A 1 77 ? -17.689 5.755 12.844 1.00 87.38 77 PRO A CA 1
ATOM 578 C C . PRO A 1 77 ? -18.196 6.417 11.557 1.00 87.38 77 PRO A C 1
ATOM 580 O O . PRO A 1 77 ? -17.591 6.267 10.491 1.00 87.38 77 PRO A O 1
ATOM 583 N N . PRO A 1 78 ? -19.342 7.114 11.604 1.00 81.94 78 PRO A N 1
ATOM 584 C CA . PRO A 1 78 ? -19.784 7.917 10.478 1.00 81.94 78 PRO A CA 1
ATOM 585 C C . PRO A 1 78 ? -18.747 9.004 10.205 1.00 81.94 78 PRO A C 1
ATOM 587 O O . PRO A 1 78 ? -18.160 9.564 11.133 1.00 81.94 78 PRO A O 1
ATOM 590 N N . THR A 1 79 ? -18.533 9.312 8.928 1.00 78.31 79 THR A N 1
ATOM 591 C CA . THR A 1 79 ? -17.616 10.387 8.583 1.00 78.31 79 THR A CA 1
ATOM 592 C C . THR A 1 79 ? -18.184 11.722 9.081 1.00 78.31 79 THR A C 1
ATOM 594 O O . THR A 1 79 ? -19.395 11.955 8.992 1.00 78.31 79 THR A O 1
ATOM 597 N N . PRO A 1 80 ? -17.326 12.602 9.617 1.00 69.69 80 PRO A N 1
ATOM 598 C CA . PRO A 1 80 ? -17.558 14.023 9.868 1.00 69.69 80 PRO A CA 1
ATOM 599 C C . PRO A 1 80 ? -18.175 14.838 8.716 1.00 69.69 80 PRO A C 1
ATOM 601 O O . PRO A 1 80 ? -17.547 15.773 8.218 1.00 69.69 80 PRO A O 1
ATOM 604 N N . SER A 1 81 ? -19.393 14.544 8.262 1.00 59.97 81 SER A N 1
ATOM 605 C CA . SER A 1 81 ? -19.903 15.065 6.987 1.00 59.97 81 SER A CA 1
ATOM 606 C C . SER A 1 81 ? -20.169 16.578 6.967 1.00 59.97 81 SER A C 1
ATOM 608 O O . SER A 1 81 ? -20.534 17.091 5.921 1.00 59.97 81 SER A O 1
ATOM 610 N N . ASN A 1 82 ? -19.994 17.290 8.090 1.00 55.88 82 ASN A N 1
ATOM 611 C CA . ASN A 1 82 ? -20.196 18.740 8.230 1.00 55.88 82 ASN A CA 1
ATOM 612 C C . ASN A 1 82 ? -19.362 19.375 9.370 1.00 55.88 82 ASN A C 1
ATOM 614 O O . ASN A 1 82 ? -19.754 20.405 9.920 1.00 55.88 82 ASN A O 1
ATOM 618 N N . PHE A 1 83 ? -18.248 18.770 9.800 1.00 63.56 83 PHE A N 1
ATOM 619 C CA . PHE A 1 83 ? -17.490 19.344 10.923 1.00 63.56 83 PHE A CA 1
ATOM 620 C C . PHE A 1 83 ? -16.781 20.638 10.522 1.00 63.56 83 PHE A C 1
ATOM 622 O O . PHE A 1 83 ? -16.069 20.683 9.518 1.00 63.56 83 PHE A O 1
ATOM 629 N N . THR A 1 84 ? -16.983 21.679 11.335 1.00 65.88 84 THR A N 1
ATOM 630 C CA . THR A 1 84 ? -16.247 22.942 11.242 1.00 65.88 84 THR A CA 1
ATOM 631 C C . THR A 1 84 ? -14.754 22.693 11.478 1.00 65.88 84 THR A C 1
ATOM 633 O O . THR A 1 84 ? -14.375 21.729 12.149 1.00 65.88 84 THR A O 1
ATOM 636 N N . ASP A 1 85 ? -13.894 23.578 10.969 1.00 67.94 85 ASP A N 1
ATOM 637 C CA . ASP A 1 85 ? -12.439 23.493 11.183 1.00 67.94 85 ASP A CA 1
ATOM 638 C C . ASP A 1 85 ? -12.069 23.440 12.679 1.00 67.94 85 ASP A C 1
ATOM 640 O O . ASP A 1 85 ? -11.104 22.784 13.075 1.00 67.94 85 ASP A O 1
ATOM 644 N N . GLU A 1 86 ? -12.885 24.061 13.533 1.00 68.56 86 GLU A N 1
ATOM 645 C CA . GLU A 1 86 ? -12.745 24.026 14.990 1.00 68.56 86 GLU A CA 1
ATOM 646 C C . GLU A 1 86 ? -12.972 22.617 15.569 1.00 68.56 86 GLU A C 1
ATOM 648 O O . GLU A 1 86 ? -12.155 22.141 16.357 1.00 68.56 86 GLU A O 1
ATOM 653 N N . PHE A 1 87 ? -14.013 21.899 15.128 1.00 67.69 87 PHE A N 1
ATOM 654 C CA . PHE A 1 87 ? -14.245 20.508 15.543 1.00 67.69 87 PHE A CA 1
ATOM 655 C C . PHE A 1 87 ? -13.156 19.564 15.024 1.00 67.69 87 PHE A C 1
ATOM 657 O O . PHE A 1 87 ? -12.704 18.687 15.756 1.00 67.69 87 PHE A O 1
ATOM 664 N N . ARG A 1 88 ? -12.669 19.765 13.792 1.00 66.19 88 ARG A N 1
ATOM 665 C CA . ARG A 1 88 ? -11.528 18.996 13.256 1.00 66.19 88 ARG A CA 1
ATOM 666 C C . ARG A 1 88 ? -10.267 19.207 14.092 1.00 66.19 88 ARG A C 1
ATOM 668 O O . ARG A 1 88 ? -9.559 18.253 14.399 1.00 66.19 88 ARG A O 1
ATOM 675 N N . THR A 1 89 ? -10.034 20.444 14.523 1.00 71.38 89 THR A N 1
ATOM 676 C CA . THR A 1 89 ? -8.927 20.783 15.423 1.00 71.38 89 THR A CA 1
ATOM 677 C C . THR A 1 89 ? -9.071 20.083 16.776 1.00 71.38 89 THR A C 1
ATOM 679 O O . THR A 1 89 ? -8.078 19.624 17.322 1.00 71.38 89 THR A O 1
ATOM 682 N N . GLN A 1 90 ? -10.286 19.928 17.310 1.00 76.00 90 GLN A N 1
ATOM 683 C CA . GLN A 1 90 ? -10.510 19.176 18.553 1.00 76.00 90 GLN A CA 1
ATOM 684 C C . GLN A 1 90 ? -10.257 17.671 18.383 1.00 76.00 90 GLN A C 1
ATOM 686 O O . GLN A 1 90 ? -9.557 17.081 19.207 1.00 76.00 90 GLN A O 1
ATOM 691 N N . LEU A 1 91 ? -10.750 17.066 17.295 1.00 76.00 91 LEU A N 1
ATOM 692 C CA . LEU A 1 91 ? -10.533 15.645 16.992 1.00 76.00 91 LEU A CA 1
ATOM 693 C C . LEU A 1 91 ? -9.046 15.296 16.847 1.00 76.00 91 LEU A C 1
ATOM 695 O O . LEU A 1 91 ? -8.612 14.234 17.290 1.00 76.00 91 LEU A O 1
ATOM 699 N N . CYS A 1 92 ? -8.255 16.213 16.287 1.00 80.06 92 CYS A N 1
ATOM 700 C CA . CYS A 1 92 ? -6.806 16.084 16.144 1.00 80.06 92 CYS A CA 1
ATOM 701 C C . CYS A 1 92 ? -6.092 15.785 17.478 1.00 80.06 92 CYS A C 1
ATOM 703 O O . CYS A 1 92 ? -5.134 15.014 17.500 1.00 80.06 92 CYS A O 1
ATOM 705 N N . PHE A 1 93 ? -6.577 16.331 18.601 1.00 80.44 93 PHE A N 1
ATOM 706 C CA . PHE A 1 93 ? -5.978 16.138 19.931 1.00 80.44 93 PHE A CA 1
ATOM 707 C C . PHE A 1 93 ? -6.533 14.930 20.700 1.00 80.44 93 PHE A C 1
ATOM 709 O O . PHE A 1 93 ? -6.146 14.694 21.851 1.00 80.44 93 PHE A O 1
ATOM 716 N N . LEU A 1 94 ? -7.444 14.157 20.103 1.00 81.12 94 LEU A N 1
ATOM 717 C CA . LEU A 1 94 ? -8.034 13.007 20.772 1.00 81.12 94 LEU A CA 1
ATOM 718 C C . LEU A 1 94 ? -7.080 11.824 20.817 1.00 81.12 94 LEU A C 1
ATOM 720 O O . LEU A 1 94 ? -6.694 11.238 19.807 1.00 81.12 94 LEU A O 1
ATOM 724 N N . LYS A 1 95 ? -6.805 11.384 22.042 1.00 85.19 95 LYS A N 1
ATOM 725 C CA . LYS A 1 95 ? -6.070 10.149 22.305 1.00 85.19 95 LYS A CA 1
ATOM 726 C C . LYS A 1 95 ? -7.025 8.972 22.315 1.00 85.19 95 LYS A C 1
ATOM 728 O O . LYS A 1 95 ? -7.495 8.536 23.367 1.00 85.19 95 LYS A O 1
ATOM 733 N N . LEU A 1 96 ? -7.318 8.457 21.127 1.00 88.94 96 LEU A N 1
ATOM 734 C CA . LEU A 1 96 ? -8.188 7.301 20.976 1.00 88.94 96 LEU A CA 1
ATOM 735 C C . LEU A 1 96 ? -7.480 6.023 21.435 1.00 88.94 96 LEU A C 1
ATOM 737 O O . LEU A 1 96 ? -6.351 5.724 21.044 1.00 88.94 96 LEU A O 1
ATOM 741 N N . ASN A 1 97 ? -8.165 5.239 22.264 1.00 90.00 97 ASN A N 1
ATOM 742 C CA . ASN A 1 97 ? -7.652 3.979 22.778 1.00 90.00 97 ASN A CA 1
ATOM 743 C C . ASN A 1 97 ? -8.667 2.862 22.551 1.00 90.00 97 ASN A C 1
ATOM 745 O O . ASN A 1 97 ? -9.699 2.800 23.216 1.00 90.00 97 ASN A O 1
ATOM 749 N N . PHE A 1 98 ? -8.326 1.947 21.646 1.00 91.94 98 PHE A N 1
ATOM 750 C CA . PHE A 1 98 ? -9.164 0.807 21.288 1.00 91.94 98 PHE A CA 1
ATOM 751 C C . PHE A 1 98 ? -8.724 -0.488 21.971 1.00 91.94 98 PHE A C 1
ATOM 753 O O . PHE A 1 98 ? -9.349 -1.522 21.765 1.00 91.94 98 PHE A O 1
ATOM 760 N N . SER A 1 99 ? -7.703 -0.452 22.834 1.00 91.19 99 SER A N 1
ATOM 761 C CA . SER A 1 99 ? -7.127 -1.647 23.476 1.00 91.19 99 SER A CA 1
ATOM 762 C C . SER A 1 99 ? -8.150 -2.498 24.248 1.00 91.19 99 SER A C 1
ATOM 764 O O . SER A 1 99 ? -7.874 -3.647 24.564 1.00 91.19 99 SER A O 1
ATOM 766 N N . VAL A 1 100 ? -9.326 -1.963 24.589 1.00 92.44 100 VAL A N 1
ATOM 767 C CA . VAL A 1 100 ? -10.391 -2.698 25.291 1.00 92.44 100 VAL A CA 1
ATOM 768 C C . VAL A 1 100 ? -11.195 -3.638 24.381 1.00 92.44 100 VAL A C 1
ATOM 770 O O . VAL A 1 100 ? -11.736 -4.631 24.862 1.00 92.44 100 VAL A O 1
ATOM 773 N N . PHE A 1 101 ? -11.251 -3.379 23.070 1.00 93.56 101 PHE A N 1
ATOM 774 C CA . PHE A 1 101 ? -12.091 -4.123 22.124 1.00 93.56 101 PHE A CA 1
ATOM 775 C C . PHE A 1 101 ? -11.402 -5.415 21.664 1.00 93.56 101 PHE A C 1
ATOM 777 O O . PHE A 1 101 ? -11.037 -5.588 20.507 1.00 93.56 101 PHE A O 1
ATOM 784 N N . GLN A 1 102 ? -11.208 -6.358 22.584 1.00 93.75 102 GLN A N 1
ATOM 785 C CA . GLN A 1 102 ? -10.420 -7.583 22.370 1.00 93.75 102 GLN A CA 1
ATOM 786 C C . GLN A 1 102 ? -10.961 -8.510 21.263 1.00 93.75 102 GLN A C 1
ATOM 788 O O . GLN A 1 102 ? -10.246 -9.400 20.794 1.00 93.75 102 GLN A O 1
ATOM 793 N N . ASN A 1 103 ? -12.220 -8.328 20.847 1.00 96.25 103 ASN A N 1
ATOM 794 C CA . ASN A 1 103 ? -12.836 -9.068 19.743 1.00 96.25 103 ASN A CA 1
ATOM 795 C C . ASN A 1 103 ? -12.931 -8.286 18.430 1.00 96.25 103 ASN A C 1
ATOM 797 O O . ASN A 1 103 ? -13.516 -8.804 17.478 1.00 96.25 103 ASN A O 1
ATOM 801 N N . LEU A 1 104 ? -12.344 -7.091 18.361 1.00 97.19 104 LEU A N 1
ATOM 802 C CA . LEU A 1 104 ? -12.376 -6.258 17.169 1.00 97.19 104 LEU A CA 1
ATOM 803 C C . LEU A 1 104 ? -11.625 -6.936 16.019 1.00 97.19 104 LEU A C 1
ATOM 805 O O . LEU A 1 104 ? -10.466 -7.327 16.160 1.00 97.19 104 LEU A O 1
ATOM 809 N N . VAL A 1 105 ? -12.314 -7.076 14.890 1.00 98.19 105 VAL A N 1
ATOM 810 C CA . VAL A 1 105 ? -11.808 -7.657 13.639 1.00 98.19 105 VAL A CA 1
ATOM 811 C C . VAL A 1 105 ? -11.634 -6.574 12.580 1.00 98.19 105 VAL A C 1
ATOM 813 O O . VAL A 1 105 ? -10.675 -6.616 11.813 1.00 98.19 105 VAL A O 1
ATOM 816 N N . HIS A 1 106 ? -12.530 -5.588 12.560 1.00 98.50 106 HIS A N 1
ATOM 817 C CA . HIS A 1 106 ? -12.513 -4.487 11.606 1.00 98.50 106 HIS A CA 1
ATOM 818 C C . HIS A 1 106 ? -12.593 -3.149 12.340 1.00 98.50 106 HIS A C 1
ATOM 820 O O . HIS A 1 106 ? -13.543 -2.908 13.089 1.00 98.50 106 HIS A O 1
ATOM 826 N N . LEU A 1 107 ? -11.596 -2.298 12.118 1.00 97.12 107 LEU A N 1
ATOM 827 C CA . LEU A 1 107 ? -11.552 -0.928 12.604 1.00 97.12 107 LEU A CA 1
ATOM 828 C C . LEU A 1 107 ? -11.320 0.002 11.421 1.00 97.12 107 LEU A C 1
ATOM 830 O O . LEU A 1 107 ? -10.279 -0.065 10.770 1.00 97.12 107 LEU A O 1
ATOM 834 N N . ASP A 1 108 ? -12.281 0.875 11.179 1.00 96.94 108 ASP A N 1
ATOM 835 C CA . ASP A 1 108 ? -12.204 1.893 10.146 1.00 96.94 108 ASP A CA 1
ATOM 836 C C . ASP A 1 108 ? -12.361 3.260 10.800 1.00 96.94 108 ASP A C 1
ATOM 838 O O . ASP A 1 108 ? -13.384 3.554 11.409 1.00 96.94 108 ASP A O 1
ATOM 842 N N . LEU A 1 109 ? -11.301 4.055 10.727 1.00 94.06 109 LEU A N 1
ATOM 843 C CA . LEU A 1 109 ? -11.229 5.423 11.222 1.00 94.06 109 LEU A CA 1
ATOM 844 C C . LEU A 1 109 ? -10.856 6.373 10.080 1.00 94.06 109 LEU A C 1
ATOM 846 O O . LEU A 1 109 ? -10.149 7.359 10.300 1.00 94.06 109 LEU A O 1
ATOM 850 N N . SER A 1 110 ? -11.263 6.050 8.852 1.00 94.81 110 SER A N 1
ATOM 851 C CA . SER A 1 110 ? -10.992 6.892 7.692 1.00 94.81 110 SER A CA 1
ATOM 852 C C . SER A 1 110 ? -11.775 8.208 7.718 1.00 94.81 110 SER A C 1
ATOM 854 O O . SER A 1 110 ? -12.869 8.290 8.279 1.00 94.81 110 SER A O 1
ATOM 856 N N . GLU A 1 111 ? -11.196 9.257 7.126 1.00 91.31 111 GLU A N 1
ATOM 857 C CA . GLU A 1 111 ? -11.835 10.578 6.961 1.00 91.31 111 GLU A CA 1
ATOM 858 C C . GLU A 1 111 ? -12.217 11.284 8.278 1.00 91.31 111 GLU A C 1
ATOM 860 O O . GLU A 1 111 ? -13.108 12.136 8.321 1.00 91.31 111 GLU A O 1
ATOM 865 N N . MET A 1 112 ? -11.531 10.963 9.377 1.00 86.44 112 MET A N 1
ATOM 866 C CA . MET A 1 112 ? -11.888 11.446 10.714 1.00 86.44 112 MET A CA 1
ATOM 867 C C . MET A 1 112 ? -11.182 12.742 11.129 1.00 86.44 112 MET A C 1
ATOM 869 O O . MET A 1 112 ? -11.616 13.398 12.073 1.00 86.44 112 MET A O 1
ATOM 873 N N . GLY A 1 113 ? -10.114 13.136 10.429 1.00 87.44 113 GLY A N 1
ATOM 874 C CA . GLY A 1 113 ? -9.290 14.294 10.799 1.00 87.44 113 GLY A CA 1
ATOM 875 C C . GLY A 1 113 ? -8.395 14.042 12.019 1.00 87.44 113 GLY A C 1
ATOM 876 O O . GLY A 1 113 ? -8.114 14.964 12.779 1.00 87.44 113 GLY A O 1
ATOM 877 N N . LEU A 1 114 ? -7.978 12.792 12.235 1.00 89.50 114 LEU A N 1
ATOM 878 C CA . LEU A 1 114 ? -7.102 12.406 13.342 1.00 89.50 114 LEU A CA 1
ATOM 879 C C . LEU A 1 114 ? -5.646 12.811 13.070 1.00 89.50 114 LEU A C 1
ATOM 881 O O . LEU A 1 114 ? -5.170 12.731 11.936 1.00 89.50 114 LEU A O 1
ATOM 885 N N . CYS A 1 115 ? -4.922 13.207 14.118 1.00 90.94 115 CYS A N 1
ATOM 886 C CA . CYS A 1 115 ? -3.500 13.572 14.034 1.00 90.94 115 CYS A CA 1
ATOM 887 C C . CYS A 1 115 ? -2.577 12.605 14.780 1.00 90.94 115 CYS A C 1
ATOM 889 O O . CYS A 1 115 ? -1.425 12.436 14.386 1.00 90.94 115 CYS A O 1
ATOM 891 N N . GLU A 1 116 ? -3.067 11.958 15.841 1.00 90.25 116 GLU A N 1
ATOM 892 C CA . GLU A 1 116 ? -2.307 10.979 16.621 1.00 90.25 116 GLU A CA 1
ATOM 893 C C . GLU A 1 116 ? -2.800 9.556 16.354 1.00 90.25 116 GLU A C 1
ATOM 895 O O . GLU A 1 116 ? -3.999 9.277 16.426 1.00 90.25 116 GLU A O 1
ATOM 900 N N . PHE A 1 117 ? -1.870 8.632 16.091 1.00 91.25 117 PHE A N 1
ATOM 901 C CA . PHE A 1 117 ? -2.213 7.223 15.906 1.00 91.25 117 PHE A CA 1
ATOM 902 C C . PHE A 1 117 ? -2.949 6.667 17.138 1.00 91.25 117 PHE A C 1
ATOM 904 O O . PHE A 1 117 ? -2.488 6.848 18.271 1.00 91.25 117 PHE A O 1
ATOM 911 N N . PRO A 1 118 ? -4.064 5.940 16.944 1.00 91.12 118 PRO A N 1
ATOM 912 C CA . PRO A 1 118 ? -4.805 5.364 18.051 1.00 91.12 118 PRO A CA 1
ATOM 913 C C . PRO A 1 118 ? -3.992 4.275 18.753 1.00 91.12 118 PRO A C 1
ATOM 915 O O . PRO A 1 118 ? -3.214 3.539 18.143 1.00 91.12 118 PRO A O 1
ATOM 918 N N . LYS A 1 119 ? -4.231 4.088 20.051 1.00 91.00 119 LYS A N 1
ATOM 919 C CA . LYS A 1 119 ? -3.650 2.963 20.784 1.00 91.00 119 LYS A CA 1
ATOM 920 C C . LYS A 1 119 ? -4.395 1.672 20.439 1.00 91.00 119 LYS A C 1
ATOM 922 O O . LYS A 1 119 ? -5.525 1.464 20.887 1.00 91.00 119 LYS A O 1
ATOM 927 N N . LEU A 1 120 ? -3.729 0.802 19.679 1.00 91.50 120 LEU A N 1
ATOM 928 C CA . LEU A 1 120 ? -4.250 -0.491 19.205 1.00 91.50 120 LEU A CA 1
ATOM 929 C C . LEU A 1 120 ? -3.616 -1.706 19.910 1.00 91.50 120 LEU A C 1
ATOM 931 O O . LEU A 1 120 ? -3.827 -2.853 19.511 1.00 91.50 120 LEU A O 1
ATOM 935 N N . SER A 1 121 ? -2.819 -1.478 20.957 1.00 84.94 121 SER A N 1
ATOM 936 C CA . SER A 1 121 ? -2.108 -2.542 21.668 1.00 84.94 121 SER A CA 1
ATOM 937 C C . SER A 1 121 ? -3.074 -3.617 22.182 1.00 84.94 121 SER A C 1
ATOM 939 O O . SER A 1 121 ? -4.036 -3.326 22.887 1.00 84.94 121 SER A O 1
ATOM 941 N N . GLY A 1 122 ? -2.790 -4.882 21.866 1.00 82.62 122 GLY A N 1
ATOM 942 C CA . GLY A 1 122 ? -3.585 -6.019 22.338 1.00 82.62 122 GLY A CA 1
ATOM 943 C C . GLY A 1 122 ? -4.777 -6.400 21.456 1.00 82.62 122 GLY A C 1
ATOM 944 O O . GLY A 1 122 ? -5.456 -7.368 21.788 1.00 82.62 122 GLY A O 1
ATOM 945 N N . LEU A 1 123 ? -5.007 -5.731 20.320 1.00 92.88 123 LEU A N 1
ATOM 946 C CA . LEU A 1 123 ? -6.043 -6.104 19.347 1.00 92.88 123 LEU A CA 1
ATOM 947 C C . LEU A 1 123 ? -5.648 -7.326 18.499 1.00 92.88 123 LEU A C 1
ATOM 949 O O . LEU A 1 123 ? -5.492 -7.261 17.283 1.00 92.88 123 LEU A O 1
ATOM 953 N N . LYS A 1 124 ? -5.513 -8.482 19.151 1.00 92.50 124 LYS A N 1
ATOM 954 C CA . LYS A 1 124 ? -4.987 -9.724 18.554 1.00 92.50 124 LYS A CA 1
ATOM 955 C C . LYS A 1 124 ? -5.888 -10.366 17.494 1.00 92.50 124 LYS A C 1
ATOM 957 O O . LYS A 1 124 ? -5.485 -11.359 16.903 1.00 92.50 124 LYS A O 1
ATOM 962 N N . LYS A 1 125 ? -7.111 -9.870 17.297 1.00 96.31 125 LYS A N 1
ATOM 963 C CA . LYS A 1 125 ? -8.067 -10.373 16.295 1.00 96.31 125 LYS A CA 1
ATOM 964 C C . LYS A 1 125 ? -8.274 -9.412 15.127 1.00 96.31 125 LYS A C 1
ATOM 966 O O . LYS A 1 125 ? -9.035 -9.748 14.223 1.00 96.31 125 LYS A O 1
ATOM 971 N N . LEU A 1 126 ? -7.609 -8.255 15.145 1.00 97.38 126 LEU A N 1
ATOM 972 C CA . LEU A 1 126 ? -7.775 -7.232 14.125 1.00 97.38 126 LEU A CA 1
ATOM 973 C C . LEU A 1 126 ? -7.227 -7.737 12.790 1.00 97.38 126 LEU A C 1
ATOM 975 O O . LEU A 1 126 ? -6.070 -8.142 12.700 1.00 97.38 126 LEU A O 1
ATOM 979 N N . GLN A 1 127 ? -8.080 -7.719 11.773 1.00 98.19 127 GLN A N 1
ATOM 980 C CA . GLN A 1 127 ? -7.778 -8.158 10.411 1.00 98.19 127 GLN A CA 1
ATOM 981 C C . GLN A 1 127 ? -7.810 -6.991 9.429 1.00 98.19 127 GLN A C 1
ATOM 983 O O . GLN A 1 127 ? -7.052 -6.984 8.466 1.00 98.19 127 GLN A O 1
ATOM 988 N N . HIS A 1 128 ? -8.649 -5.990 9.676 1.00 98.56 128 HIS A N 1
ATOM 989 C CA . HIS A 1 128 ? -8.796 -4.836 8.800 1.00 98.56 128 HIS A CA 1
ATOM 990 C C . HIS A 1 128 ? -8.607 -3.561 9.610 1.00 98.56 128 HIS A C 1
ATOM 992 O O . HIS A 1 128 ? -9.365 -3.316 10.552 1.00 98.56 128 HIS A O 1
ATOM 998 N N . LEU A 1 129 ? -7.600 -2.776 9.239 1.00 97.69 129 LEU A N 1
ATOM 999 C CA . LEU A 1 129 ? -7.333 -1.465 9.810 1.00 97.69 129 LEU A CA 1
ATOM 1000 C C . LEU A 1 129 ? -7.297 -0.428 8.688 1.00 97.69 129 LEU A C 1
ATOM 1002 O O . LEU A 1 129 ? -6.395 -0.462 7.852 1.00 97.69 129 LEU A O 1
ATOM 1006 N N . ASN A 1 130 ? -8.268 0.482 8.699 1.00 98.31 130 ASN A N 1
ATOM 1007 C CA . ASN A 1 130 ? -8.309 1.630 7.803 1.00 98.31 130 ASN A CA 1
ATOM 1008 C C . ASN A 1 130 ? -8.124 2.924 8.606 1.00 98.31 130 ASN A C 1
ATOM 1010 O O . ASN A 1 130 ? -8.911 3.229 9.499 1.00 98.31 130 ASN A O 1
ATOM 1014 N N . LEU A 1 131 ? -7.062 3.659 8.299 1.00 96.75 131 LEU A N 1
ATOM 1015 C CA . LEU A 1 131 ? -6.681 4.944 8.885 1.00 96.75 131 LEU A CA 1
ATOM 1016 C C . LEU A 1 131 ? -6.504 6.016 7.794 1.00 96.75 131 LEU A C 1
ATOM 1018 O O . LEU A 1 131 ? -5.888 7.058 8.042 1.00 96.75 131 LEU A O 1
ATOM 1022 N N . SER A 1 132 ? -7.006 5.766 6.584 1.00 98.06 132 SER A N 1
ATOM 1023 C CA . SER A 1 132 ? -6.813 6.654 5.441 1.00 98.06 132 SER A CA 1
ATOM 1024 C C . SER A 1 132 ? -7.524 8.001 5.574 1.00 98.06 132 SER A C 1
ATOM 1026 O O . SER A 1 132 ? -8.423 8.170 6.398 1.00 98.06 132 SER A O 1
ATOM 1028 N N . TYR A 1 133 ? -7.119 8.985 4.770 1.00 95.50 133 TYR A N 1
ATOM 1029 C CA . TYR A 1 133 ? -7.751 10.313 4.722 1.00 95.50 133 TYR A CA 1
ATOM 1030 C C . TYR A 1 133 ? -7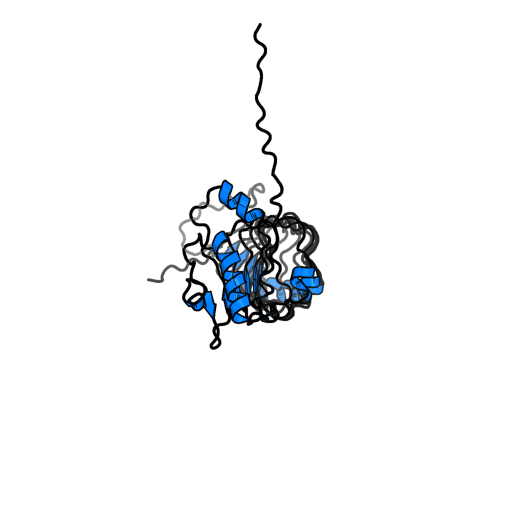.809 11.008 6.092 1.00 95.50 133 TYR A C 1
ATOM 1032 O O . TYR A 1 133 ? -8.816 11.594 6.492 1.00 95.50 133 TYR A O 1
ATOM 1040 N N . ASN A 1 134 ? -6.711 10.937 6.835 1.00 93.56 134 ASN A N 1
ATOM 1041 C CA . ASN A 1 134 ? -6.538 11.635 8.102 1.00 93.56 134 ASN A CA 1
ATOM 1042 C C . ASN A 1 134 ? -5.399 12.655 7.974 1.00 93.56 134 ASN A C 1
ATOM 1044 O O . ASN A 1 134 ? -4.981 13.038 6.881 1.00 93.56 134 ASN A O 1
ATOM 1048 N N . THR A 1 135 ? -4.921 13.154 9.106 1.00 93.12 135 THR A N 1
ATOM 1049 C CA . THR A 1 135 ? -3.833 14.128 9.170 1.00 93.12 135 THR A CA 1
ATOM 1050 C C . THR A 1 135 ? -2.628 13.583 9.936 1.00 93.12 135 THR A C 1
ATOM 1052 O O . THR A 1 135 ? -1.852 14.363 10.487 1.00 93.12 135 THR A O 1
ATOM 1055 N N . PHE A 1 136 ? -2.456 12.254 9.977 1.00 93.94 136 PHE A N 1
ATOM 1056 C CA . PHE A 1 136 ? -1.319 11.621 10.651 1.00 93.94 136 PHE A CA 1
ATOM 1057 C C . PHE A 1 136 ? -0.010 12.124 10.044 1.00 93.94 136 PHE A C 1
ATOM 1059 O O . PHE A 1 136 ? 0.161 12.101 8.827 1.00 93.94 136 PHE A O 1
ATOM 1066 N N . ALA A 1 137 ? 0.908 12.580 10.892 1.00 93.69 137 ALA A N 1
ATOM 1067 C CA . ALA A 1 137 ? 2.202 13.123 10.494 1.00 93.69 137 ALA A CA 1
ATOM 1068 C C . ALA A 1 137 ? 3.331 12.507 11.330 1.00 93.69 137 ALA A C 1
ATOM 1070 O O . ALA A 1 137 ? 3.089 11.906 12.377 1.00 93.69 137 ALA A O 1
ATOM 1071 N N . GLY A 1 138 ? 4.573 12.686 10.879 1.00 92.50 138 GLY A N 1
ATOM 1072 C CA . GLY A 1 138 ? 5.730 12.027 11.485 1.00 92.50 138 GLY A CA 1
ATOM 1073 C C . GLY A 1 138 ? 5.867 10.579 11.019 1.00 92.50 138 GLY A C 1
ATOM 1074 O O . GLY A 1 138 ? 5.272 10.186 10.019 1.00 92.50 138 GLY A O 1
ATOM 1075 N N . GLU A 1 139 ? 6.694 9.804 11.712 1.00 93.12 139 GLU A N 1
ATOM 1076 C CA . GLU A 1 139 ? 6.962 8.407 11.357 1.00 93.12 139 GLU A CA 1
ATOM 1077 C C . GLU A 1 139 ? 5.857 7.469 11.849 1.00 93.12 139 GLU A C 1
ATOM 1079 O O . GLU A 1 139 ? 5.218 7.719 12.874 1.00 93.12 139 GLU A O 1
ATOM 1084 N N . VAL A 1 140 ? 5.658 6.351 11.144 1.00 90.31 140 VAL A N 1
ATOM 1085 C CA . VAL A 1 140 ? 4.768 5.283 11.616 1.00 90.31 140 VAL A CA 1
ATOM 1086 C C . VAL A 1 140 ? 5.352 4.693 12.907 1.00 90.31 140 VAL A C 1
ATOM 1088 O O . VAL A 1 140 ? 6.447 4.128 12.873 1.00 90.31 140 VAL A O 1
ATOM 1091 N N . PRO A 1 141 ? 4.646 4.757 14.050 1.00 85.81 141 PRO A N 1
ATOM 1092 C CA . PRO A 1 141 ? 5.152 4.188 15.290 1.00 85.81 141 PRO A CA 1
ATOM 1093 C C . PRO A 1 141 ? 5.179 2.660 15.182 1.00 85.81 141 PRO A C 1
ATOM 1095 O O . PRO A 1 141 ? 4.131 2.017 15.183 1.00 85.81 141 PRO A O 1
ATOM 1098 N N . PHE A 1 142 ? 6.367 2.050 15.125 1.00 78.69 142 PHE A N 1
ATOM 1099 C CA . PHE A 1 142 ? 6.506 0.592 14.959 1.00 78.69 142 PHE A CA 1
ATOM 1100 C C . PHE A 1 142 ? 5.786 -0.214 16.059 1.00 78.69 142 PHE A C 1
ATOM 1102 O O . PHE A 1 142 ? 5.293 -1.317 15.817 1.00 78.69 142 PHE A O 1
ATOM 1109 N N . THR A 1 143 ? 5.662 0.362 17.260 1.00 75.56 143 THR A N 1
ATOM 1110 C CA . THR A 1 143 ? 4.937 -0.214 18.405 1.00 75.56 143 THR A CA 1
ATOM 1111 C C . THR A 1 143 ? 3.440 -0.403 18.141 1.00 75.56 143 THR A C 1
ATOM 1113 O O . THR A 1 143 ? 2.803 -1.233 18.791 1.00 75.56 143 THR A O 1
ATOM 1116 N N . LEU A 1 144 ? 2.868 0.322 17.172 1.00 72.00 144 LEU A N 1
ATOM 1117 C CA . LEU A 1 144 ? 1.487 0.145 16.719 1.00 72.00 144 LEU A CA 1
ATOM 1118 C C . LEU A 1 144 ? 1.274 -1.240 16.099 1.00 72.00 144 LEU A C 1
ATOM 1120 O O . LEU A 1 144 ? 0.224 -1.850 16.291 1.00 72.00 144 LEU A O 1
ATOM 1124 N N . LEU A 1 145 ? 2.277 -1.731 15.369 1.00 74.69 145 LEU A N 1
ATOM 1125 C CA . LEU A 1 145 ? 2.175 -2.907 14.505 1.00 74.69 145 LEU A CA 1
ATOM 1126 C C . LEU A 1 145 ? 2.666 -4.192 15.181 1.00 74.69 145 LEU A C 1
ATOM 1128 O O . LEU A 1 145 ? 2.297 -5.283 14.756 1.00 74.69 145 LEU A O 1
ATOM 1132 N N . GLU A 1 146 ? 3.440 -4.074 16.264 1.00 75.81 146 GLU A N 1
ATOM 1133 C CA . GLU A 1 146 ? 4.131 -5.188 16.931 1.00 75.81 146 GLU A CA 1
ATOM 1134 C C . GLU A 1 146 ? 3.205 -6.348 17.346 1.00 75.81 146 GLU A C 1
ATOM 1136 O O . GLU A 1 146 ? 3.637 -7.496 17.406 1.00 75.81 146 GLU A O 1
ATOM 1141 N N . ASN A 1 147 ? 1.918 -6.075 17.586 1.00 79.06 147 ASN A N 1
ATOM 1142 C CA . ASN A 1 147 ? 0.954 -7.058 18.088 1.00 79.06 147 ASN A CA 1
ATOM 1143 C C . ASN A 1 147 ? -0.237 -7.337 17.153 1.00 79.06 147 ASN A C 1
ATOM 1145 O O . ASN A 1 147 ? -1.142 -8.082 17.535 1.00 79.06 147 ASN A O 1
ATOM 1149 N N . LEU A 1 148 ? -0.256 -6.768 15.943 1.00 90.81 148 LEU A N 1
ATOM 1150 C CA . LEU A 1 148 ? -1.372 -6.896 14.995 1.00 90.81 148 LEU A CA 1
ATOM 1151 C C . LEU A 1 148 ? -1.155 -8.048 14.000 1.00 90.81 148 LEU A C 1
ATOM 1153 O O . LEU A 1 148 ? -1.439 -7.928 12.817 1.00 90.81 148 LEU A O 1
ATOM 1157 N N . THR A 1 149 ? -0.666 -9.199 14.463 1.00 90.88 149 THR A N 1
ATOM 1158 C CA . THR A 1 149 ? -0.247 -10.320 13.593 1.00 90.88 149 THR A CA 1
ATOM 1159 C C . THR A 1 149 ? -1.377 -10.974 12.790 1.00 90.88 149 THR A C 1
ATOM 1161 O O . THR A 1 149 ? -1.116 -11.792 11.909 1.00 90.88 149 THR A O 1
ATOM 1164 N N . GLN A 1 150 ? -2.639 -10.642 13.083 1.00 96.06 150 GLN A N 1
ATOM 1165 C CA . GLN A 1 150 ? -3.793 -11.111 12.314 1.00 96.06 150 GLN A CA 1
ATOM 1166 C C . GLN A 1 150 ? -4.173 -10.192 11.146 1.00 96.06 150 GLN A C 1
ATOM 1168 O O . GLN A 1 150 ? -5.113 -10.518 10.424 1.00 96.06 150 GLN A O 1
ATOM 1173 N N . LEU A 1 151 ? -3.459 -9.079 10.945 1.00 96.88 151 LEU A N 1
ATOM 1174 C CA . LEU A 1 151 ? -3.818 -8.077 9.951 1.00 96.88 151 LEU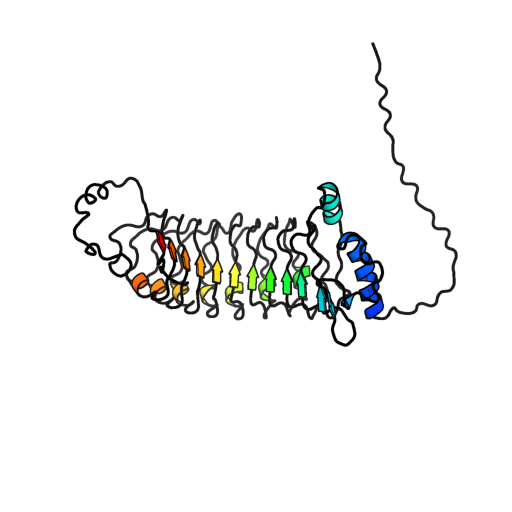 A CA 1
ATOM 1175 C C . LEU A 1 151 ? -3.732 -8.634 8.525 1.00 96.88 151 LEU A C 1
ATOM 1177 O O . LEU A 1 151 ? -2.728 -9.218 8.124 1.00 96.88 151 LEU A O 1
ATOM 1181 N N . VAL A 1 152 ? -4.813 -8.435 7.778 1.00 98.38 152 VAL A N 1
ATOM 1182 C CA . VAL A 1 152 ? -5.012 -8.829 6.378 1.00 98.38 152 VAL A CA 1
ATOM 1183 C C . VAL A 1 152 ? -5.020 -7.592 5.483 1.00 98.38 152 VAL A C 1
ATOM 1185 O O . VAL A 1 152 ? -4.459 -7.619 4.391 1.00 98.38 152 VAL A O 1
ATOM 1188 N N . VAL A 1 153 ? -5.623 -6.498 5.951 1.00 98.62 153 VAL A N 1
ATOM 1189 C CA . VAL A 1 153 ? -5.692 -5.221 5.237 1.00 98.62 153 VAL A CA 1
ATOM 1190 C C . VAL A 1 153 ? -5.179 -4.110 6.140 1.00 98.62 153 VAL A C 1
ATOM 1192 O O . VAL A 1 153 ? -5.692 -3.926 7.249 1.00 98.62 153 VAL A O 1
ATOM 1195 N N . LEU A 1 154 ? -4.195 -3.368 5.636 1.00 97.75 154 LEU A N 1
ATOM 1196 C CA . LEU A 1 154 ? -3.708 -2.128 6.224 1.00 97.75 154 LEU A CA 1
ATOM 1197 C C . LEU A 1 154 ? -3.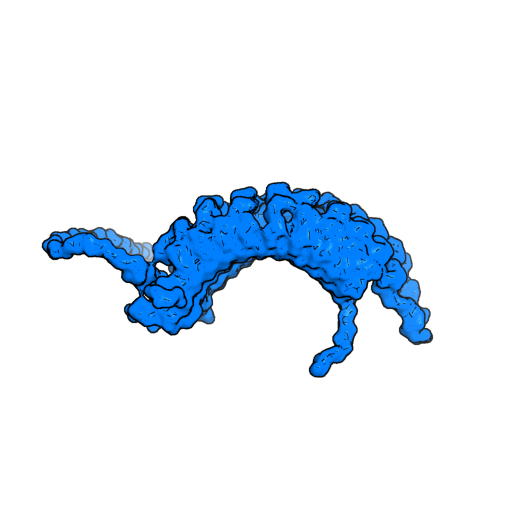794 -1.013 5.187 1.00 97.75 154 LEU A C 1
ATOM 1199 O O . LEU A 1 154 ? -3.091 -1.055 4.178 1.00 97.75 154 LEU A O 1
ATOM 1203 N N . ASP A 1 155 ? -4.618 -0.015 5.473 1.00 98.62 155 ASP A N 1
ATOM 1204 C CA . ASP A 1 155 ? -4.701 1.215 4.693 1.00 98.62 155 ASP A CA 1
ATOM 1205 C C . ASP A 1 155 ? -4.395 2.406 5.604 1.00 98.62 155 ASP A C 1
ATOM 1207 O O . ASP A 1 155 ? -5.120 2.672 6.565 1.00 98.62 155 ASP A O 1
ATOM 1211 N N . ILE A 1 156 ? -3.289 3.096 5.328 1.00 97.31 156 ILE A N 1
ATOM 1212 C CA . ILE A 1 156 ? -2.914 4.360 5.980 1.00 97.31 156 ILE A CA 1
ATOM 1213 C C . ILE A 1 156 ? -2.687 5.468 4.938 1.00 97.31 156 ILE A C 1
ATOM 1215 O O . ILE A 1 156 ? -1.969 6.441 5.190 1.00 97.31 156 ILE A O 1
ATOM 1219 N N . SER A 1 157 ? -3.284 5.314 3.754 1.00 98.50 157 SER A N 1
ATOM 1220 C CA . SER A 1 157 ? -3.132 6.225 2.622 1.00 98.50 157 SER A CA 1
ATOM 1221 C C . SER A 1 157 ? -3.689 7.624 2.900 1.00 98.50 157 SER A C 1
ATOM 1223 O O . SER A 1 157 ? -4.434 7.832 3.856 1.00 98.50 157 SER A O 1
ATOM 1225 N N . ASN A 1 158 ? -3.358 8.606 2.062 1.00 97.94 158 ASN A N 1
ATOM 1226 C CA . ASN A 1 158 ? -3.915 9.964 2.146 1.00 97.94 158 ASN A CA 1
ATOM 1227 C C . ASN A 1 158 ? -3.714 10.596 3.537 1.00 97.94 158 ASN A C 1
ATOM 1229 O O . ASN A 1 158 ? -4.663 10.997 4.211 1.00 97.94 158 ASN A O 1
ATOM 1233 N N . ASN A 1 159 ? -2.460 10.647 3.976 1.00 97.19 159 ASN A N 1
ATOM 1234 C CA . ASN A 1 159 ? -2.032 11.239 5.240 1.00 97.19 159 ASN A CA 1
ATOM 1235 C C . ASN A 1 159 ? -0.768 12.099 5.012 1.00 97.19 159 ASN A C 1
ATOM 1237 O O . ASN A 1 159 ? -0.346 12.355 3.884 1.00 97.19 159 ASN A O 1
ATOM 1241 N N . TYR A 1 160 ? -0.146 12.587 6.084 1.00 96.12 160 TYR A N 1
ATOM 1242 C CA . TYR A 1 160 ? 1.105 13.352 6.043 1.00 96.12 160 TYR A CA 1
ATOM 1243 C C . TYR A 1 160 ? 2.291 12.573 6.630 1.00 96.12 160 TYR A C 1
ATOM 1245 O O . TYR A 1 160 ? 3.262 13.188 7.086 1.00 96.12 160 TYR A O 1
ATOM 1253 N N . ILE A 1 161 ? 2.216 11.239 6.635 1.00 95.56 161 ILE A N 1
ATOM 1254 C CA . ILE A 1 161 ? 3.210 10.361 7.258 1.00 95.56 161 ILE A CA 1
ATOM 1255 C C . ILE A 1 161 ? 4.536 10.499 6.514 1.00 95.56 161 ILE A C 1
ATOM 1257 O O . ILE A 1 161 ? 4.576 10.431 5.290 1.00 95.56 161 ILE A O 1
ATOM 1261 N N . SER A 1 162 ? 5.615 10.705 7.258 1.00 94.44 162 SER A N 1
ATOM 1262 C CA . SER A 1 162 ? 6.973 10.915 6.756 1.00 94.44 162 SER A CA 1
ATOM 1263 C C . SER A 1 162 ? 7.936 9.844 7.277 1.00 94.44 162 SER A C 1
ATOM 1265 O O . SER A 1 162 ? 7.546 8.972 8.048 1.00 94.44 162 SER A O 1
ATOM 1267 N N . GLY A 1 163 ? 9.212 9.933 6.901 1.00 93.06 163 GLY A N 1
ATOM 1268 C CA . GLY A 1 163 ? 10.223 8.943 7.284 1.00 93.06 163 GLY A CA 1
ATOM 1269 C C . GLY A 1 163 ? 10.190 7.709 6.385 1.00 93.06 163 GLY A C 1
ATOM 1270 O O . GLY A 1 163 ? 9.586 7.725 5.311 1.00 93.06 163 GLY A O 1
ATOM 1271 N N . THR A 1 164 ? 10.892 6.654 6.788 1.00 92.75 164 THR A N 1
ATOM 1272 C CA . THR A 1 164 ? 10.996 5.426 5.992 1.00 92.75 164 THR A CA 1
ATOM 1273 C C . THR A 1 164 ? 9.817 4.489 6.231 1.00 92.75 164 THR A C 1
ATOM 1275 O O . THR A 1 164 ? 9.150 4.540 7.266 1.00 92.75 164 THR A O 1
ATOM 1278 N N . ILE A 1 165 ? 9.558 3.596 5.270 1.00 92.38 165 ILE A N 1
ATOM 1279 C CA . ILE A 1 165 ? 8.654 2.471 5.513 1.00 92.38 165 ILE A CA 1
ATOM 1280 C C . ILE A 1 165 ? 9.318 1.547 6.554 1.00 92.38 165 ILE A C 1
ATOM 1282 O O . ILE A 1 165 ? 10.414 1.041 6.293 1.00 92.38 165 ILE A O 1
ATOM 1286 N N . PRO A 1 166 ? 8.673 1.271 7.703 1.00 92.19 166 PRO A N 1
ATOM 1287 C CA . PRO A 1 166 ? 9.247 0.401 8.721 1.00 92.19 166 PRO A CA 1
ATOM 1288 C C . PRO A 1 166 ? 9.312 -1.047 8.225 1.00 92.19 166 PRO A C 1
ATOM 1290 O O . PRO A 1 166 ? 8.308 -1.629 7.803 1.00 92.19 166 PRO A O 1
ATOM 1293 N N . GLN A 1 167 ? 10.490 -1.664 8.324 1.00 92.19 167 GLN A N 1
ATOM 1294 C CA . GLN A 1 167 ? 10.690 -3.067 7.947 1.00 92.19 167 GLN A CA 1
ATOM 1295 C C . GLN A 1 167 ? 9.838 -4.023 8.796 1.00 92.19 167 GLN A C 1
ATOM 1297 O O . GLN A 1 167 ? 9.525 -5.127 8.356 1.00 92.19 167 GLN A O 1
ATOM 1302 N N . GLU A 1 168 ? 9.419 -3.602 9.992 1.00 91.88 168 GLU A N 1
ATOM 1303 C CA . GLU A 1 168 ? 8.567 -4.345 10.921 1.00 91.88 168 GLU A CA 1
ATOM 1304 C C . GLU A 1 168 ? 7.199 -4.696 10.324 1.00 91.88 168 GLU A C 1
ATOM 1306 O O . GLU A 1 168 ? 6.589 -5.662 10.777 1.00 91.88 168 GLU A O 1
ATOM 1311 N N . LEU A 1 169 ? 6.746 -3.994 9.275 1.00 92.31 169 LEU A N 1
ATOM 1312 C CA . LEU A 1 169 ? 5.564 -4.383 8.493 1.00 92.31 169 LEU A CA 1
ATOM 1313 C C . LEU A 1 169 ? 5.678 -5.807 7.925 1.00 92.31 169 LEU A C 1
ATOM 1315 O O . LEU A 1 169 ? 4.664 -6.484 7.778 1.00 92.31 169 LEU A O 1
ATOM 1319 N N . SER A 1 170 ? 6.898 -6.302 7.690 1.00 92.38 170 SER A N 1
ATOM 1320 C CA . SER A 1 170 ? 7.137 -7.686 7.255 1.00 92.38 170 SER A CA 1
ATOM 1321 C C . SER A 1 170 ? 6.712 -8.744 8.278 1.00 92.38 170 SER A C 1
ATOM 1323 O O . SER A 1 170 ? 6.467 -9.885 7.898 1.00 92.38 170 SER A O 1
ATOM 1325 N N . LYS A 1 171 ? 6.553 -8.377 9.560 1.00 91.81 171 LYS A N 1
ATOM 1326 C CA . LYS A 1 171 ? 6.039 -9.275 10.610 1.00 91.81 171 LYS A CA 1
ATOM 1327 C C . LYS A 1 171 ? 4.538 -9.554 10.468 1.00 91.81 171 LYS A C 1
ATOM 1329 O O . LYS A 1 171 ? 4.011 -10.444 11.133 1.00 91.81 171 LYS A O 1
ATOM 1334 N N . LEU A 1 172 ? 3.826 -8.793 9.635 1.00 93.19 172 LEU A N 1
ATOM 1335 C CA . LEU A 1 172 ? 2.406 -8.994 9.353 1.00 93.19 172 LEU A CA 1
ATOM 1336 C C . LEU A 1 172 ? 2.241 -10.084 8.285 1.00 93.19 172 LEU A C 1
ATOM 1338 O O . LEU A 1 172 ? 1.854 -9.825 7.151 1.00 93.19 172 LEU A O 1
ATOM 1342 N N . GLU A 1 173 ? 2.542 -11.329 8.649 1.00 92.56 173 GLU A N 1
ATOM 1343 C CA . GLU A 1 173 ? 2.613 -12.466 7.716 1.00 92.56 173 GLU A CA 1
ATOM 1344 C C . GLU A 1 173 ? 1.287 -12.776 6.997 1.00 92.56 173 GLU A C 1
ATOM 1346 O O . GLU A 1 173 ? 1.273 -13.447 5.966 1.00 92.56 173 GLU A O 1
ATOM 1351 N N . ARG A 1 174 ? 0.155 -12.300 7.527 1.00 96.38 174 ARG A N 1
ATOM 1352 C CA . ARG A 1 174 ? -1.181 -12.480 6.934 1.00 96.38 174 ARG A CA 1
ATOM 1353 C C . ARG A 1 174 ? -1.599 -11.341 6.006 1.00 96.38 174 ARG A C 1
ATOM 1355 O O . ARG A 1 174 ? -2.698 -11.410 5.460 1.00 96.38 174 ARG A O 1
ATOM 1362 N N . LEU A 1 175 ? -0.766 -10.313 5.845 1.00 96.88 175 LEU A N 1
ATOM 1363 C CA . LEU A 1 175 ? -1.129 -9.117 5.102 1.00 96.88 175 LEU A CA 1
ATOM 1364 C C . LEU A 1 175 ? -1.307 -9.445 3.616 1.00 96.88 175 LEU A C 1
ATOM 1366 O O . LEU A 1 1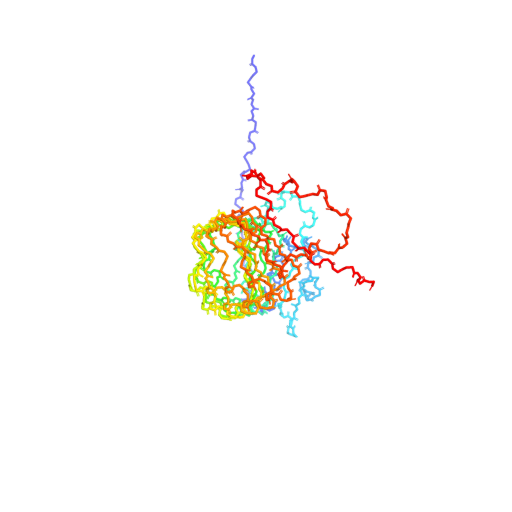75 ? -0.422 -10.007 2.976 1.00 96.88 175 LEU A O 1
ATOM 1370 N N . VAL A 1 176 ? -2.472 -9.083 3.087 1.00 9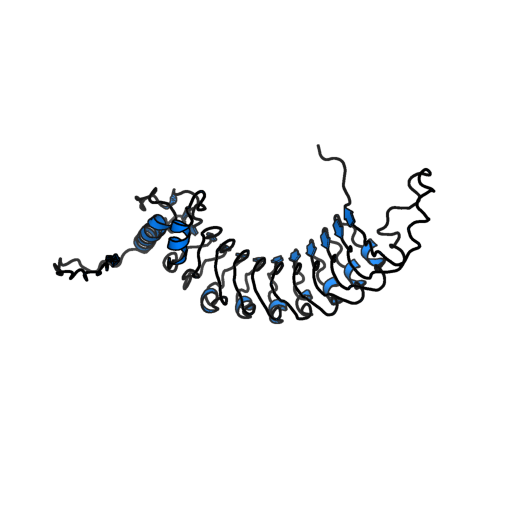8.38 176 VAL A N 1
ATOM 1371 C CA . VAL A 1 176 ? -2.899 -9.304 1.699 1.00 98.38 176 VAL A CA 1
ATOM 1372 C C . VAL A 1 176 ? -2.929 -7.989 0.926 1.00 98.38 176 VAL A C 1
ATOM 1374 O O . VAL A 1 176 ? -2.586 -7.974 -0.258 1.00 98.38 176 VAL A O 1
ATOM 1377 N N . MET A 1 177 ? -3.298 -6.895 1.595 1.00 98.62 177 MET A N 1
ATOM 1378 C CA . MET A 1 177 ? -3.361 -5.553 1.022 1.00 98.62 177 MET A CA 1
ATOM 1379 C C . MET A 1 177 ? -2.638 -4.552 1.920 1.00 98.62 177 MET A C 1
ATOM 1381 O O . MET A 1 177 ? -2.922 -4.465 3.118 1.00 98.62 177 MET A O 1
ATOM 1385 N N . LEU A 1 178 ? -1.734 -3.792 1.307 1.00 98.06 178 LEU A N 1
ATOM 1386 C CA . LEU A 1 178 ? -1.015 -2.683 1.917 1.00 98.06 178 LEU A CA 1
ATOM 1387 C C . LEU A 1 178 ? -1.188 -1.437 1.047 1.00 98.06 178 LEU A C 1
ATOM 1389 O O . LEU A 1 178 ? -0.712 -1.416 -0.090 1.00 98.06 178 LEU A O 1
ATOM 1393 N N . ASP A 1 179 ? -1.829 -0.409 1.596 1.00 98.62 179 ASP A N 1
ATOM 1394 C CA . ASP A 1 179 ? -1.923 0.905 0.961 1.00 98.62 179 ASP A CA 1
ATOM 1395 C C . ASP A 1 179 ? -1.250 1.974 1.833 1.00 98.62 179 ASP A C 1
ATOM 1397 O O . ASP A 1 179 ? -1.686 2.276 2.948 1.00 98.62 179 ASP A O 1
ATOM 1401 N N . LEU A 1 180 ? -0.142 2.508 1.316 1.00 97.56 180 LEU A N 1
ATOM 1402 C CA . LEU A 1 180 ? 0.643 3.598 1.899 1.00 97.56 180 LEU A CA 1
ATOM 1403 C C . LEU A 1 180 ? 0.632 4.844 0.996 1.00 97.56 180 LEU A C 1
ATOM 1405 O O . LEU A 1 180 ? 1.448 5.752 1.186 1.00 97.56 180 LEU A O 1
ATOM 1409 N N . SER A 1 181 ? -0.234 4.877 -0.018 1.00 98.50 181 SER A N 1
ATOM 1410 C CA . SER A 1 181 ? -0.223 5.913 -1.048 1.00 98.50 181 SER A CA 1
ATOM 1411 C C . SER A 1 181 ? -0.580 7.299 -0.513 1.00 98.50 181 SER A C 1
ATOM 1413 O O . SER A 1 181 ? -1.147 7.436 0.572 1.00 98.50 181 SER A O 1
ATOM 1415 N N . ALA A 1 182 ? -0.242 8.348 -1.267 1.00 97.94 182 ALA A N 1
ATOM 1416 C CA . ALA A 1 182 ? -0.570 9.733 -0.917 1.00 97.94 182 ALA A CA 1
ATOM 1417 C C . ALA A 1 182 ? -0.084 10.114 0.499 1.00 97.94 182 ALA A C 1
ATOM 1419 O O . ALA A 1 182 ? -0.853 10.562 1.349 1.00 97.94 182 ALA A O 1
ATOM 1420 N N . ASN A 1 183 ? 1.208 9.899 0.747 1.00 97.62 183 ASN A N 1
ATOM 1421 C CA . ASN A 1 183 ? 1.905 10.230 1.990 1.00 97.62 183 ASN A CA 1
ATOM 1422 C C . ASN A 1 183 ? 3.218 10.977 1.676 1.00 97.62 183 ASN A C 1
ATOM 1424 O O . ASN A 1 183 ? 3.425 11.514 0.585 1.00 97.62 183 ASN A O 1
ATOM 1428 N N . ARG A 1 184 ? 4.120 11.080 2.654 1.00 96.06 184 ARG A N 1
ATOM 1429 C CA . ARG A 1 184 ? 5.436 11.725 2.542 1.00 96.06 184 ARG A CA 1
ATOM 1430 C C . ARG A 1 184 ? 6.578 10.752 2.848 1.00 96.06 184 ARG A C 1
ATOM 1432 O O . ARG A 1 184 ? 7.626 11.180 3.336 1.00 96.06 184 ARG A O 1
ATOM 1439 N N . PHE A 1 185 ? 6.387 9.459 2.576 1.00 94.44 185 PHE A N 1
ATOM 1440 C CA . PHE A 1 185 ? 7.432 8.458 2.784 1.00 94.44 185 PHE A CA 1
ATOM 1441 C C . PHE A 1 185 ? 8.682 8.768 1.944 1.00 94.44 185 PHE A C 1
ATOM 1443 O O . PHE A 1 185 ? 8.604 9.309 0.832 1.00 94.44 185 PHE A O 1
ATOM 1450 N N . LEU A 1 186 ? 9.840 8.428 2.511 1.00 92.12 186 LEU A N 1
ATOM 1451 C CA . LEU A 1 186 ? 11.166 8.604 1.923 1.00 92.12 186 LEU A CA 1
ATOM 1452 C C . LEU A 1 186 ? 12.020 7.329 2.051 1.00 92.12 186 LEU A C 1
ATOM 1454 O O . LEU A 1 186 ? 11.719 6.451 2.857 1.00 92.12 186 LEU A O 1
ATOM 1458 N N . GLY A 1 187 ? 13.110 7.242 1.286 1.00 90.75 187 GLY A N 1
ATOM 1459 C CA . GLY A 1 187 ? 14.070 6.129 1.340 1.00 90.75 187 GLY A CA 1
ATOM 1460 C C . GLY A 1 187 ? 13.732 4.995 0.369 1.00 90.75 187 GLY A C 1
ATOM 1461 O O . GLY A 1 187 ? 13.216 5.248 -0.715 1.00 90.75 187 GLY A O 1
ATOM 1462 N N . SER A 1 188 ? 14.028 3.750 0.742 1.00 90.94 188 SER A N 1
ATOM 1463 C CA . SER A 1 188 ? 13.768 2.559 -0.082 1.00 90.94 188 SER A CA 1
ATOM 1464 C C . SER A 1 188 ? 12.546 1.787 0.395 1.00 90.94 188 SER A C 1
ATOM 1466 O O . SER A 1 188 ? 12.193 1.788 1.575 1.00 90.94 188 SER A O 1
ATOM 1468 N N . ILE A 1 189 ? 11.964 1.019 -0.523 1.00 92.81 189 ILE A N 1
ATOM 1469 C CA . ILE A 1 189 ? 11.084 -0.091 -0.160 1.00 92.81 189 ILE A CA 1
ATOM 1470 C C . ILE A 1 189 ? 11.965 -1.185 0.481 1.00 92.81 189 ILE A C 1
ATOM 1472 O O . ILE A 1 189 ? 12.917 -1.639 -0.163 1.00 92.81 189 ILE A O 1
ATOM 1476 N N . PRO A 1 190 ? 11.693 -1.632 1.723 1.00 93.06 190 PRO A N 1
ATOM 1477 C CA . PRO A 1 190 ? 12.534 -2.615 2.400 1.00 93.06 190 PRO A CA 1
ATOM 1478 C C . PRO A 1 190 ? 12.649 -3.925 1.611 1.00 93.06 190 PRO A C 1
ATOM 1480 O O . PRO A 1 190 ? 11.638 -4.541 1.278 1.00 93.06 190 PRO A O 1
ATOM 1483 N N . LEU A 1 191 ? 13.873 -4.416 1.373 1.00 93.31 191 LEU A N 1
ATOM 1484 C CA . LEU A 1 191 ? 14.100 -5.655 0.601 1.00 93.31 191 LEU A CA 1
ATOM 1485 C C . LEU A 1 191 ? 13.356 -6.868 1.183 1.00 93.31 191 LEU A C 1
ATOM 1487 O O . LEU A 1 191 ? 12.945 -7.761 0.435 1.00 93.31 191 LEU A O 1
ATOM 1491 N N . ILE A 1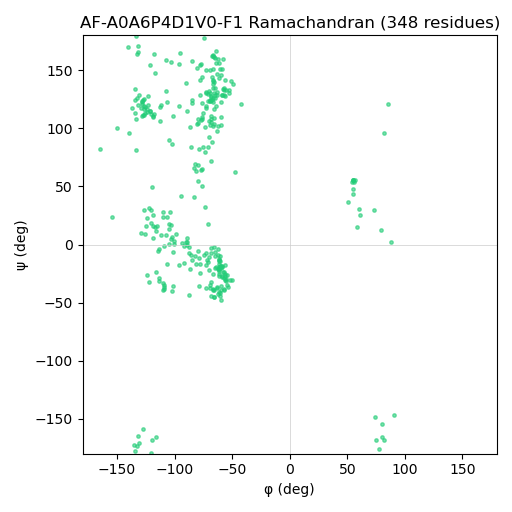 192 ? 13.161 -6.876 2.507 1.00 94.81 192 ILE A N 1
ATOM 1492 C CA . ILE A 1 192 ? 12.435 -7.908 3.255 1.00 94.81 192 ILE A CA 1
ATOM 1493 C C . ILE A 1 192 ? 10.965 -8.030 2.823 1.00 94.81 192 ILE A C 1
ATOM 1495 O O . ILE A 1 192 ? 10.370 -9.092 2.984 1.00 94.81 192 ILE A O 1
ATOM 1499 N N . PHE A 1 193 ? 10.382 -7.000 2.196 1.00 94.06 193 PHE A N 1
ATOM 1500 C CA . PHE A 1 193 ? 9.016 -7.072 1.670 1.00 94.06 193 PHE A CA 1
ATOM 1501 C C . PHE A 1 193 ? 8.874 -8.155 0.601 1.00 94.06 193 PHE A C 1
ATOM 1503 O O . PHE A 1 193 ? 7.819 -8.771 0.514 1.00 94.06 193 PHE A O 1
ATOM 1510 N N . GLY A 1 194 ? 9.952 -8.503 -0.114 1.00 93.50 194 GLY A N 1
ATOM 1511 C CA . GLY A 1 194 ? 9.976 -9.642 -1.038 1.00 93.50 194 GLY A CA 1
ATOM 1512 C C . GLY A 1 194 ? 9.733 -11.017 -0.391 1.00 93.50 194 GLY A C 1
ATOM 1513 O O . GLY A 1 194 ? 9.671 -12.013 -1.106 1.00 93.50 194 GLY A O 1
ATOM 1514 N N . GLN A 1 195 ? 9.605 -11.098 0.940 1.00 93.81 195 GLN A N 1
ATOM 1515 C CA . GLN A 1 195 ? 9.249 -12.313 1.685 1.00 93.81 195 GLN A CA 1
ATOM 1516 C C . GLN A 1 195 ? 7.773 -12.351 2.125 1.00 93.81 195 GLN A C 1
ATOM 1518 O O . GLN A 1 195 ? 7.310 -13.379 2.619 1.00 93.81 195 GLN A O 1
ATOM 1523 N N . MET A 1 196 ? 7.011 -11.268 1.927 1.00 94.50 196 MET A N 1
ATOM 1524 C CA . MET A 1 196 ? 5.597 -11.153 2.316 1.00 94.50 196 MET A CA 1
ATOM 1525 C C . MET A 1 196 ? 4.677 -11.906 1.341 1.00 94.50 196 MET A C 1
ATOM 1527 O O . MET A 1 196 ? 3.862 -11.317 0.640 1.00 94.50 196 MET A O 1
ATOM 1531 N N . SER A 1 197 ? 4.823 -13.229 1.281 1.00 93.56 197 SER A N 1
ATOM 1532 C CA . SER A 1 197 ? 4.241 -14.108 0.250 1.00 93.56 197 SER A CA 1
ATOM 1533 C C . SER A 1 197 ? 2.710 -14.086 0.111 1.00 93.56 197 SER A C 1
ATOM 1535 O O . SER A 1 197 ? 2.203 -14.469 -0.943 1.00 93.56 197 SER A O 1
ATOM 1537 N N . ASN A 1 198 ? 1.980 -13.624 1.131 1.00 96.00 198 ASN A N 1
ATOM 1538 C CA . ASN A 1 198 ? 0.520 -13.472 1.098 1.00 96.00 198 ASN A CA 1
ATOM 1539 C C . ASN A 1 198 ? 0.053 -12.148 0.481 1.00 96.00 198 ASN A C 1
ATOM 1541 O O . ASN A 1 198 ? -1.135 -11.997 0.187 1.00 96.00 198 ASN A O 1
ATOM 1545 N N . LEU A 1 199 ? 0.960 -11.189 0.298 1.00 96.81 199 LEU A N 1
ATOM 1546 C CA . LEU A 1 199 ? 0.620 -9.879 -0.218 1.00 96.81 199 LEU A CA 1
ATOM 1547 C C . LEU A 1 199 ? 0.234 -10.002 -1.695 1.00 96.81 199 LEU A C 1
ATOM 1549 O O . LEU A 1 199 ? 0.920 -10.651 -2.482 1.00 96.81 199 LEU A O 1
ATOM 1553 N N . THR A 1 200 ? -0.885 -9.384 -2.063 1.00 97.88 200 THR A N 1
ATOM 1554 C CA . THR A 1 200 ? -1.442 -9.410 -3.427 1.00 97.88 200 THR A CA 1
ATOM 1555 C C . THR A 1 200 ? -1.638 -8.009 -3.997 1.00 97.88 200 THR A C 1
ATOM 1557 O O . THR A 1 200 ? -1.610 -7.839 -5.215 1.00 97.88 200 THR A O 1
ATOM 1560 N N . HIS A 1 201 ? -1.826 -7.018 -3.124 1.00 98.56 201 HIS A N 1
ATOM 1561 C CA . HIS A 1 201 ? -2.036 -5.622 -3.479 1.00 98.56 201 HIS A CA 1
ATOM 1562 C C . HIS A 1 201 ? -1.054 -4.758 -2.692 1.00 98.56 201 HIS A C 1
ATOM 1564 O O . HIS A 1 201 ? -1.064 -4.767 -1.458 1.00 98.56 201 HIS A O 1
ATOM 1570 N N . MET A 1 202 ? -0.216 -4.020 -3.412 1.00 97.81 202 MET A N 1
ATOM 1571 C CA . MET A 1 202 ? 0.687 -3.031 -2.839 1.00 97.81 202 MET A CA 1
ATOM 1572 C C . MET A 1 202 ? 0.526 -1.717 -3.598 1.00 97.81 202 MET A C 1
ATOM 1574 O O . MET A 1 202 ? 0.814 -1.652 -4.793 1.00 97.81 202 MET A O 1
ATOM 1578 N N . ASN A 1 203 ? 0.090 -0.684 -2.883 1.00 98.31 203 ASN A N 1
ATOM 1579 C CA . ASN A 1 203 ? 0.007 0.673 -3.399 1.00 98.31 203 ASN A CA 1
ATOM 1580 C C . ASN A 1 203 ? 0.910 1.588 -2.567 1.00 98.31 203 ASN A C 1
ATOM 1582 O O . ASN A 1 203 ? 0.651 1.837 -1.389 1.00 98.31 203 ASN A O 1
ATOM 1586 N N . LEU A 1 204 ? 1.996 2.053 -3.180 1.00 96.88 204 LEU A N 1
ATOM 1587 C CA . LEU A 1 204 ? 2.961 2.986 -2.592 1.00 96.88 204 LEU A CA 1
ATOM 1588 C C . LEU A 1 204 ? 3.004 4.310 -3.370 1.00 96.88 204 LEU A C 1
ATOM 1590 O O . LEU A 1 204 ? 3.953 5.087 -3.224 1.00 96.88 204 LEU A O 1
ATOM 1594 N N . SER A 1 205 ? 2.007 4.558 -4.221 1.00 97.88 205 SER A N 1
ATOM 1595 C CA . SER A 1 205 ? 2.007 5.693 -5.137 1.00 97.88 205 SER A CA 1
ATOM 1596 C C . SER A 1 205 ? 1.938 7.044 -4.434 1.00 97.88 205 SER A C 1
ATOM 1598 O O . SER A 1 205 ? 1.538 7.147 -3.273 1.00 97.88 205 SER A O 1
ATOM 1600 N N . ASN A 1 206 ? 2.318 8.104 -5.146 1.00 96.94 206 ASN A N 1
ATOM 1601 C CA . ASN A 1 206 ? 2.181 9.484 -4.679 1.00 96.94 206 ASN A CA 1
ATOM 1602 C C . ASN A 1 206 ? 2.853 9.714 -3.307 1.00 96.94 206 ASN A C 1
ATOM 1604 O O . ASN A 1 206 ? 2.218 10.137 -2.340 1.00 96.94 206 ASN A O 1
ATOM 1608 N N . ASN A 1 207 ? 4.144 9.395 -3.210 1.00 95.38 207 ASN A N 1
ATOM 1609 C CA . ASN A 1 207 ? 4.978 9.687 -2.045 1.00 95.38 207 ASN A CA 1
ATOM 1610 C C . ASN A 1 207 ? 6.132 10.637 -2.417 1.00 95.38 207 ASN A C 1
ATOM 1612 O O . ASN A 1 207 ? 6.435 10.878 -3.586 1.00 95.38 207 ASN A O 1
ATOM 1616 N N . GLN A 1 208 ? 6.773 11.252 -1.416 1.00 78.69 208 GLN A N 1
ATOM 1617 C CA . GLN A 1 208 ? 7.734 12.335 -1.669 1.00 78.69 208 GLN A CA 1
ATOM 1618 C C . GLN A 1 208 ? 9.066 11.857 -2.270 1.00 78.69 208 GLN A C 1
ATOM 1620 O O . GLN A 1 208 ? 9.643 12.582 -3.096 1.00 78.69 208 GLN A O 1
ATOM 1625 N N . HIS A 1 209 ? 9.587 10.690 -1.854 1.00 66.81 209 HIS A N 1
ATOM 1626 C CA . HIS A 1 209 ? 10.862 10.183 -2.370 1.00 66.81 209 HIS A CA 1
ATOM 1627 C C . HIS A 1 209 ? 11.146 8.695 -2.078 1.00 66.81 209 HIS A C 1
ATOM 1629 O O . HIS A 1 209 ? 11.968 8.391 -1.213 1.00 66.81 209 HIS A O 1
ATOM 1635 N N . PHE A 1 210 ? 10.613 7.767 -2.878 1.00 70.88 210 PHE A N 1
ATOM 1636 C CA . PHE A 1 210 ? 11.347 6.516 -3.111 1.00 70.88 210 PHE A CA 1
ATOM 1637 C C . PHE A 1 210 ? 12.447 6.779 -4.142 1.00 70.88 210 PHE A C 1
ATOM 1639 O O . PHE A 1 210 ? 12.221 6.643 -5.336 1.00 70.88 210 PHE A O 1
ATOM 1646 N N . GLY A 1 211 ? 13.588 7.311 -3.701 1.00 60.44 211 GLY A N 1
ATOM 1647 C CA . GLY A 1 211 ? 14.703 7.708 -4.575 1.00 60.44 211 GLY A CA 1
ATOM 1648 C C . GLY A 1 211 ? 15.590 6.559 -5.044 1.00 60.44 211 GLY A C 1
ATOM 1649 O O . GLY A 1 211 ? 16.500 6.785 -5.837 1.00 60.44 211 GLY A O 1
ATOM 1650 N N . ASP A 1 212 ? 15.332 5.358 -4.537 1.00 79.31 212 ASP A N 1
ATOM 1651 C CA . ASP A 1 212 ? 16.088 4.151 -4.834 1.00 79.31 212 ASP A CA 1
ATOM 1652 C C . ASP A 1 212 ? 15.430 3.348 -5.967 1.00 79.31 212 ASP A C 1
ATOM 1654 O O . ASP A 1 212 ? 14.256 3.541 -6.321 1.00 79.31 212 ASP A O 1
ATOM 1658 N N . GLU A 1 213 ? 16.197 2.411 -6.520 1.00 86.38 213 GLU A N 1
ATOM 1659 C CA . GLU A 1 213 ? 15.713 1.455 -7.511 1.00 86.38 213 GLU A CA 1
ATOM 1660 C C . GLU A 1 213 ? 14.550 0.617 -6.956 1.00 86.38 213 GLU A C 1
ATOM 1662 O O . GLU A 1 213 ? 14.455 0.339 -5.756 1.00 86.38 213 GLU A O 1
ATOM 1667 N N . VAL A 1 214 ? 13.662 0.172 -7.848 1.00 88.00 214 VAL A N 1
ATOM 1668 C CA . VAL A 1 214 ? 12.622 -0.804 -7.496 1.00 88.00 214 VAL A CA 1
ATOM 1669 C C . VAL A 1 214 ? 13.311 -2.084 -6.998 1.00 88.00 214 VAL A C 1
ATOM 1671 O O . VAL A 1 214 ? 14.092 -2.668 -7.753 1.00 88.00 214 VAL A O 1
ATOM 1674 N N . PRO A 1 215 ? 13.042 -2.568 -5.767 1.00 88.00 215 PRO A N 1
ATOM 1675 C CA . PRO A 1 215 ? 13.753 -3.724 -5.239 1.00 88.00 215 PRO A CA 1
ATOM 1676 C C . PRO A 1 215 ? 13.637 -4.958 -6.129 1.00 88.00 215 PRO A C 1
ATOM 1678 O O . PRO A 1 215 ? 12.537 -5.438 -6.414 1.00 88.00 215 PRO A O 1
ATOM 1681 N N . PHE A 1 216 ? 14.782 -5.558 -6.456 1.00 87.62 216 PHE A N 1
ATOM 1682 C CA . PHE A 1 216 ? 14.858 -6.817 -7.204 1.00 87.62 216 PHE A CA 1
ATOM 1683 C C . PHE A 1 216 ? 14.192 -8.002 -6.475 1.00 87.62 216 PHE A C 1
ATOM 1685 O O . PHE A 1 216 ? 13.983 -9.060 -7.068 1.00 87.62 216 PHE A O 1
ATOM 1692 N N . THR A 1 217 ? 13.855 -7.846 -5.189 1.00 91.50 217 THR A N 1
ATOM 1693 C CA . THR A 1 217 ? 13.150 -8.850 -4.384 1.00 91.50 217 THR A CA 1
ATOM 1694 C C . THR A 1 217 ? 11.628 -8.776 -4.507 1.00 91.50 217 THR A C 1
ATOM 1696 O O . THR A 1 217 ? 10.977 -9.786 -4.243 1.00 91.50 217 THR A O 1
ATOM 1699 N N . LEU A 1 218 ? 11.037 -7.647 -4.927 1.00 90.56 218 LEU A N 1
ATOM 1700 C CA . LEU A 1 218 ? 9.577 -7.530 -5.089 1.00 90.56 218 LEU A CA 1
ATOM 1701 C C . LEU A 1 218 ? 9.001 -8.580 -6.056 1.00 90.56 218 LEU A C 1
ATOM 1703 O O . LEU A 1 218 ? 7.965 -9.165 -5.736 1.00 90.56 218 LEU A O 1
ATOM 1707 N N . PRO A 1 219 ? 9.668 -8.924 -7.176 1.00 90.75 219 PRO A N 1
ATOM 1708 C CA . PRO A 1 219 ? 9.189 -9.979 -8.063 1.00 90.75 219 PRO A CA 1
ATOM 1709 C C . PRO A 1 219 ? 9.175 -11.405 -7.482 1.00 90.75 219 PRO A C 1
ATOM 1711 O O . PRO A 1 219 ? 8.721 -12.327 -8.160 1.00 90.75 219 PRO A O 1
ATOM 1714 N N . ASN A 1 220 ? 9.635 -11.620 -6.242 1.00 92.31 220 ASN A N 1
ATOM 1715 C CA . ASN A 1 220 ? 9.437 -12.890 -5.531 1.00 92.31 220 ASN A CA 1
ATOM 1716 C C . ASN A 1 220 ? 7.982 -13.080 -5.063 1.00 92.31 220 ASN A C 1
ATOM 1718 O O . ASN A 1 220 ? 7.559 -14.206 -4.794 1.00 92.31 220 ASN A O 1
ATOM 1722 N N . LEU A 1 221 ? 7.194 -12.001 -5.006 1.00 92.44 221 LEU A N 1
ATOM 1723 C CA . LEU A 1 221 ? 5.794 -11.998 -4.582 1.00 92.44 221 LEU A CA 1
ATOM 1724 C C . LEU A 1 221 ? 4.869 -12.428 -5.725 1.00 92.44 221 LEU A C 1
ATOM 1726 O O . LEU A 1 221 ? 4.028 -11.680 -6.212 1.00 92.44 221 LEU A O 1
ATOM 1730 N N . THR A 1 222 ? 5.025 -13.673 -6.172 1.00 91.12 222 THR A N 1
ATOM 1731 C CA . THR A 1 222 ? 4.348 -14.227 -7.363 1.00 91.12 222 THR A CA 1
ATOM 1732 C C . THR A 1 222 ? 2.812 -14.239 -7.301 1.00 91.12 222 THR A C 1
ATOM 1734 O O . THR A 1 222 ? 2.164 -14.493 -8.317 1.00 91.12 222 THR A O 1
ATOM 1737 N N . GLN A 1 223 ? 2.218 -13.953 -6.138 1.00 93.50 223 GLN A N 1
ATOM 1738 C CA . GLN A 1 223 ? 0.770 -13.809 -5.947 1.00 93.50 223 GLN A CA 1
ATOM 1739 C C . GLN A 1 223 ? 0.252 -12.386 -6.215 1.00 93.50 223 GLN A C 1
ATOM 1741 O O . GLN A 1 223 ? -0.955 -12.165 -6.143 1.00 93.50 223 GLN A O 1
ATOM 1746 N N . PHE A 1 224 ? 1.126 -11.424 -6.538 1.00 94.88 224 PHE A N 1
ATOM 1747 C CA . PHE A 1 224 ? 0.716 -10.055 -6.839 1.00 94.88 224 PHE A CA 1
ATOM 1748 C C . PHE A 1 224 ? -0.314 -9.972 -7.961 1.00 94.88 224 PHE A C 1
ATOM 1750 O O . PHE A 1 224 ? -0.169 -10.562 -9.032 1.00 94.88 224 PHE A O 1
ATOM 1757 N N . LEU A 1 225 ? -1.346 -9.182 -7.678 1.00 98.06 225 LEU A N 1
ATOM 1758 C CA . LEU A 1 225 ? -2.423 -8.802 -8.577 1.00 98.06 225 LEU A CA 1
ATOM 1759 C C . LEU A 1 225 ? -2.306 -7.319 -8.935 1.00 98.06 225 LEU A C 1
ATOM 1761 O O . LEU A 1 225 ? -2.505 -6.963 -10.093 1.00 98.06 225 LEU A O 1
ATOM 1765 N N . VAL A 1 226 ? -1.936 -6.469 -7.973 1.00 98.44 226 VAL A N 1
ATOM 1766 C CA . VAL A 1 226 ? -1.790 -5.024 -8.175 1.00 98.44 226 VAL A CA 1
ATOM 1767 C C . VAL A 1 226 ? -0.489 -4.541 -7.551 1.00 98.44 226 VAL A C 1
ATOM 1769 O O . VAL A 1 226 ? -0.260 -4.732 -6.354 1.00 98.44 226 VAL A O 1
ATOM 1772 N N . LEU A 1 227 ? 0.335 -3.891 -8.371 1.00 97.75 227 LEU A N 1
ATOM 1773 C CA . LEU A 1 227 ? 1.522 -3.164 -7.942 1.00 97.75 227 LEU A CA 1
ATOM 1774 C C . LEU A 1 227 ? 1.464 -1.744 -8.510 1.00 97.75 227 LEU A C 1
ATOM 1776 O O . LEU A 1 227 ? 1.590 -1.557 -9.722 1.00 97.75 227 LEU A O 1
ATOM 1780 N N . ASP A 1 228 ? 1.288 -0.769 -7.625 1.00 98.19 228 ASP A N 1
ATOM 1781 C CA . ASP A 1 228 ? 1.308 0.654 -7.961 1.00 98.19 228 ASP A CA 1
ATOM 1782 C C . ASP A 1 228 ? 2.438 1.352 -7.196 1.00 98.19 228 ASP A C 1
ATOM 1784 O O . ASP A 1 228 ? 2.404 1.489 -5.970 1.00 98.19 228 ASP A O 1
ATOM 1788 N N . LEU A 1 229 ? 3.465 1.757 -7.944 1.00 96.62 229 LEU A N 1
ATOM 1789 C CA . LEU A 1 229 ? 4.610 2.539 -7.472 1.00 96.62 229 LEU A CA 1
ATOM 1790 C C . LEU A 1 229 ? 4.646 3.923 -8.143 1.00 96.62 229 LEU A C 1
ATOM 1792 O O . LEU A 1 229 ? 5.688 4.587 -8.147 1.00 96.62 229 LEU A O 1
ATOM 1796 N N . SER A 1 230 ? 3.540 4.352 -8.752 1.00 97.69 230 SER A N 1
ATOM 1797 C CA . SER A 1 230 ? 3.471 5.564 -9.564 1.00 97.69 230 SER A CA 1
ATOM 1798 C C . SER A 1 230 ? 3.665 6.849 -8.758 1.00 97.69 230 SER A C 1
ATOM 1800 O O . SER A 1 230 ? 3.542 6.864 -7.535 1.00 97.69 230 SER A O 1
ATOM 1802 N N . GLN A 1 231 ? 3.957 7.961 -9.436 1.00 96.44 231 GLN A N 1
ATOM 1803 C CA . GLN A 1 231 ? 4.057 9.291 -8.810 1.00 96.44 231 GLN A CA 1
ATOM 1804 C C . GLN A 1 231 ? 5.056 9.318 -7.644 1.00 96.44 231 GLN A C 1
ATOM 1806 O O . GLN A 1 231 ? 4.776 9.807 -6.551 1.00 96.44 231 GLN A O 1
ATOM 1811 N N . ASN A 1 232 ? 6.234 8.762 -7.892 1.00 95.06 232 ASN A N 1
ATOM 1812 C CA . ASN A 1 232 ? 7.341 8.717 -6.953 1.00 95.06 232 ASN A CA 1
ATOM 1813 C C . ASN A 1 232 ? 8.597 9.284 -7.630 1.00 95.06 232 ASN A C 1
ATOM 1815 O O . ASN A 1 232 ? 8.529 10.063 -8.583 1.00 95.06 232 ASN A O 1
ATOM 1819 N N . LYS A 1 233 ? 9.777 8.945 -7.109 1.00 92.88 233 LYS A N 1
ATOM 1820 C CA . LYS A 1 233 ? 11.064 9.333 -7.697 1.00 92.88 233 LYS A CA 1
ATOM 1821 C C . LYS A 1 233 ? 11.971 8.123 -7.931 1.00 92.88 233 LYS A C 1
ATOM 1823 O O . LYS A 1 233 ? 13.189 8.285 -7.891 1.00 92.88 233 LYS A O 1
ATOM 1828 N N . HIS A 1 234 ? 11.385 6.946 -8.176 1.00 92.44 234 HIS A N 1
ATOM 1829 C CA . HIS A 1 234 ? 12.150 5.730 -8.446 1.00 92.44 234 HIS A CA 1
ATOM 1830 C C . HIS A 1 234 ? 13.047 5.945 -9.660 1.00 92.44 234 HIS A C 1
ATOM 1832 O O . HIS A 1 234 ? 12.597 6.482 -10.673 1.00 92.44 234 HIS A O 1
ATOM 1838 N N . ASN A 1 235 ? 14.307 5.537 -9.555 1.00 92.00 235 ASN A N 1
ATOM 1839 C CA . ASN A 1 235 ? 15.304 5.643 -10.616 1.00 92.00 235 ASN A CA 1
ATOM 1840 C C . ASN A 1 235 ? 15.827 4.251 -11.012 1.00 92.00 235 ASN A C 1
ATOM 1842 O O . ASN A 1 235 ? 15.240 3.229 -10.654 1.00 92.00 235 ASN A O 1
ATOM 1846 N N . GLY A 1 236 ? 16.905 4.215 -11.797 1.00 93.19 236 GLY A N 1
ATOM 1847 C CA . GLY A 1 236 ? 17.479 2.966 -12.288 1.00 93.19 236 GLY A CA 1
ATOM 1848 C C . GLY A 1 236 ? 16.627 2.347 -13.390 1.00 93.19 236 GLY A C 1
ATOM 1849 O O . GLY A 1 236 ? 16.016 3.068 -14.185 1.00 93.19 236 GLY A O 1
ATOM 1850 N N . PHE A 1 237 ? 16.622 1.019 -13.464 1.00 94.69 237 PHE A N 1
ATOM 1851 C CA . PHE A 1 237 ? 15.954 0.251 -14.515 1.00 94.69 237 PHE A CA 1
ATOM 1852 C C . PHE A 1 237 ? 14.700 -0.447 -13.989 1.00 94.69 237 PHE A C 1
ATOM 1854 O O . PHE A 1 237 ? 14.581 -0.738 -12.801 1.00 94.69 237 PHE A O 1
ATOM 1861 N N . ILE A 1 238 ? 13.788 -0.801 -14.896 1.00 95.44 238 ILE A N 1
ATOM 1862 C CA . ILE A 1 238 ? 12.757 -1.796 -14.586 1.00 95.44 238 ILE A CA 1
ATOM 1863 C C . ILE A 1 238 ? 13.453 -3.170 -14.540 1.00 95.44 238 ILE A C 1
ATOM 1865 O O . ILE A 1 238 ? 13.983 -3.599 -15.571 1.00 95.44 238 ILE A O 1
ATOM 1869 N N . PRO A 1 239 ? 13.474 -3.880 -13.396 1.00 93.31 239 PRO A N 1
ATOM 1870 C CA . PRO A 1 239 ? 14.153 -5.168 -13.295 1.00 93.31 239 PRO A CA 1
ATOM 1871 C C . PRO A 1 239 ? 13.479 -6.205 -14.197 1.00 93.31 239 PRO A C 1
ATOM 1873 O O . PRO A 1 239 ? 12.253 -6.338 -14.205 1.00 93.31 239 PRO A O 1
ATOM 1876 N N . HIS A 1 240 ? 14.272 -6.979 -14.939 1.00 94.56 240 HIS A N 1
ATOM 1877 C CA . HIS A 1 240 ? 13.759 -8.021 -15.836 1.00 94.56 240 HIS A CA 1
ATOM 1878 C C . HIS A 1 240 ? 12.976 -9.110 -15.079 1.00 94.56 240 HIS A C 1
ATOM 1880 O O . HIS A 1 240 ? 12.065 -9.737 -15.625 1.00 94.56 240 HIS A O 1
ATOM 1886 N N . GLU A 1 241 ? 13.269 -9.293 -13.791 1.00 95.44 241 GLU A N 1
ATOM 1887 C CA . GLU A 1 241 ? 12.554 -10.180 -12.885 1.00 95.44 241 GLU A CA 1
ATOM 1888 C C . GLU A 1 241 ? 11.082 -9.810 -12.717 1.00 95.44 241 GLU A C 1
ATOM 1890 O O . GLU A 1 241 ? 10.318 -10.690 -12.329 1.00 95.44 241 GLU A O 1
ATOM 1895 N N . ILE A 1 242 ? 10.648 -8.585 -13.054 1.00 95.12 242 ILE A N 1
ATOM 1896 C CA . ILE A 1 242 ? 9.230 -8.190 -13.006 1.00 95.12 242 ILE A CA 1
ATOM 1897 C C . ILE A 1 242 ? 8.336 -9.175 -13.774 1.00 95.12 242 ILE A C 1
ATOM 1899 O O . ILE A 1 242 ? 7.212 -9.437 -13.354 1.00 95.12 242 ILE A O 1
ATOM 1903 N N . GLY A 1 243 ? 8.864 -9.817 -14.826 1.00 95.81 243 GLY A N 1
ATOM 1904 C CA . GLY A 1 243 ? 8.176 -10.863 -15.588 1.00 95.81 243 GLY A CA 1
ATOM 1905 C C . GLY A 1 243 ? 7.804 -12.120 -14.784 1.00 95.81 243 GLY A C 1
ATOM 1906 O O . GLY A 1 243 ? 6.993 -12.918 -15.249 1.00 95.81 243 GLY A O 1
ATOM 1907 N N . LYS A 1 244 ? 8.348 -12.309 -13.571 1.00 96.75 244 LYS A N 1
ATOM 1908 C CA . LYS A 1 244 ? 7.965 -13.391 -12.643 1.00 96.75 244 LYS A CA 1
ATOM 1909 C C . LYS A 1 244 ? 6.570 -13.189 -12.046 1.00 96.75 244 LYS A C 1
ATOM 1911 O O . LYS A 1 244 ? 5.942 -14.167 -11.638 1.00 96.75 244 LYS A O 1
ATOM 1916 N N . LEU A 1 245 ? 6.058 -11.956 -12.023 1.00 96.62 245 LEU A N 1
ATOM 1917 C CA . LEU A 1 245 ? 4.747 -11.602 -11.469 1.00 96.62 245 LEU A CA 1
ATOM 1918 C C . LEU A 1 245 ? 3.594 -11.995 -12.406 1.00 96.62 245 LEU A C 1
ATOM 1920 O O . LEU A 1 245 ? 2.719 -11.202 -12.718 1.00 96.62 245 LEU A O 1
ATOM 1924 N N . THR A 1 246 ? 3.564 -13.237 -12.880 1.00 96.69 246 THR A N 1
ATOM 1925 C CA . THR A 1 246 ? 2.636 -13.706 -13.931 1.00 96.69 246 THR A CA 1
ATOM 1926 C C . THR A 1 246 ? 1.141 -13.590 -13.584 1.00 96.69 246 THR A C 1
ATOM 1928 O O . THR A 1 246 ? 0.295 -13.677 -14.478 1.00 96.69 246 THR A O 1
ATOM 1931 N N . ASN A 1 247 ? 0.809 -13.360 -12.309 1.00 97.56 247 ASN A N 1
ATOM 1932 C CA . ASN A 1 247 ? -0.549 -13.117 -11.823 1.00 97.56 247 ASN A CA 1
ATOM 1933 C C . ASN A 1 247 ? -1.018 -11.657 -11.901 1.00 97.56 247 ASN A C 1
ATOM 1935 O O . ASN A 1 247 ? -2.208 -11.407 -11.702 1.00 97.56 247 ASN A O 1
ATOM 1939 N N . LEU A 1 248 ? -0.114 -10.729 -12.219 1.00 97.88 248 LEU A N 1
ATOM 1940 C CA . LEU A 1 248 ? -0.357 -9.296 -12.153 1.00 97.88 248 LEU A CA 1
ATOM 1941 C C . LEU A 1 248 ? -1.455 -8.866 -13.134 1.00 97.88 248 LEU A C 1
ATOM 1943 O O . LEU A 1 248 ? -1.435 -9.226 -14.311 1.00 97.88 248 LEU A O 1
ATOM 1947 N N . LEU A 1 249 ? -2.411 -8.094 -12.625 1.00 98.25 249 LEU A N 1
ATOM 1948 C CA . LEU A 1 249 ? -3.522 -7.492 -13.363 1.00 98.25 249 LEU A CA 1
ATOM 1949 C C . LEU A 1 249 ? -3.254 -6.015 -13.656 1.00 98.25 249 LEU A C 1
ATOM 1951 O O . LEU A 1 249 ? -3.595 -5.544 -14.743 1.00 98.25 249 LEU A O 1
ATOM 1955 N N . THR A 1 250 ? -2.606 -5.321 -12.718 1.00 98.38 250 THR A N 1
ATOM 1956 C CA . THR A 1 250 ? -2.260 -3.902 -12.822 1.00 98.38 250 THR A CA 1
ATOM 1957 C C . THR A 1 250 ? -0.806 -3.684 -12.432 1.00 98.38 250 THR A C 1
ATOM 1959 O O . THR A 1 250 ? -0.388 -4.072 -11.338 1.00 98.38 250 THR A O 1
ATOM 1962 N N . LEU A 1 251 ? -0.061 -3.037 -13.328 1.00 98.31 251 LEU A N 1
ATOM 1963 C CA . LEU A 1 251 ? 1.284 -2.531 -13.083 1.00 98.31 251 LEU A CA 1
ATOM 1964 C C . LEU A 1 251 ? 1.323 -1.046 -13.424 1.00 98.31 251 LEU A C 1
ATOM 1966 O O . LEU A 1 251 ? 1.224 -0.681 -14.600 1.00 98.31 251 LEU A O 1
ATOM 1970 N N . ASP A 1 252 ? 1.503 -0.211 -12.409 1.00 98.38 252 ASP A N 1
ATOM 1971 C CA . ASP A 1 252 ? 1.699 1.221 -12.592 1.00 98.38 252 ASP A CA 1
ATOM 1972 C C . ASP A 1 252 ? 3.051 1.647 -12.016 1.00 98.38 252 ASP A C 1
ATOM 1974 O O . ASP A 1 252 ? 3.296 1.583 -10.812 1.00 98.38 252 ASP A O 1
ATOM 1978 N N . LEU A 1 253 ? 3.956 2.042 -12.911 1.00 97.44 253 LEU A N 1
ATOM 1979 C CA . LEU A 1 253 ? 5.257 2.628 -12.582 1.00 97.44 253 LEU A CA 1
ATOM 1980 C C . LEU A 1 253 ? 5.372 4.051 -13.149 1.00 97.44 253 LEU A C 1
ATOM 1982 O O . LEU A 1 253 ? 6.477 4.586 -13.288 1.00 97.44 253 LEU A O 1
ATOM 1986 N N . SER A 1 254 ? 4.250 4.658 -13.536 1.00 97.81 254 SER A N 1
ATOM 1987 C CA . SER A 1 254 ? 4.221 5.961 -14.187 1.00 97.81 254 SER A CA 1
ATOM 1988 C C . SER A 1 254 ? 4.713 7.086 -13.276 1.00 97.81 254 SER A C 1
ATOM 1990 O O . SER A 1 254 ? 4.722 6.972 -12.053 1.00 97.81 254 SER A O 1
ATOM 1992 N N . SER A 1 255 ? 5.105 8.212 -13.868 1.00 96.75 255 SER A N 1
ATOM 1993 C CA . SER A 1 255 ? 5.500 9.421 -13.136 1.00 96.75 255 SER A CA 1
ATOM 1994 C C . SER A 1 255 ? 6.630 9.152 -12.132 1.00 96.75 255 SER A C 1
ATOM 1996 O O . SER A 1 255 ? 6.508 9.439 -10.944 1.00 96.75 255 SER A O 1
ATOM 1998 N N . ASN A 1 256 ? 7.721 8.568 -12.629 1.00 96.50 256 ASN A N 1
ATOM 1999 C CA . ASN A 1 256 ? 8.951 8.270 -11.895 1.00 96.50 256 ASN A CA 1
ATOM 2000 C C . ASN A 1 256 ? 10.173 8.770 -12.699 1.00 96.50 256 ASN A C 1
ATOM 2002 O O . ASN A 1 256 ? 10.043 9.503 -13.678 1.00 96.50 256 ASN A O 1
ATOM 2006 N N . SER A 1 257 ? 11.385 8.410 -12.274 1.00 95.81 257 SER A N 1
ATOM 2007 C CA . SER A 1 257 ? 12.644 8.675 -12.992 1.00 95.81 257 SER A CA 1
ATOM 2008 C C . SER A 1 257 ? 13.266 7.392 -13.569 1.00 95.81 257 SER A C 1
ATOM 2010 O O . SER A 1 257 ? 14.489 7.306 -13.693 1.00 95.81 257 SER A O 1
ATOM 2012 N N . LEU A 1 258 ? 12.451 6.377 -13.892 1.00 96.00 258 LEU A N 1
ATOM 2013 C CA . LEU A 1 258 ? 12.935 5.094 -14.415 1.00 96.00 258 LEU A CA 1
ATOM 2014 C C . LEU A 1 258 ? 13.551 5.282 -15.800 1.00 96.00 258 LEU A C 1
ATOM 2016 O O . LEU A 1 258 ? 13.029 6.027 -16.624 1.00 96.00 258 LEU A O 1
ATOM 2020 N N . SER A 1 259 ? 14.649 4.587 -16.064 1.00 96.50 259 SER A N 1
ATOM 2021 C CA . SER A 1 259 ? 15.489 4.761 -17.247 1.00 96.50 259 SER A CA 1
ATOM 2022 C C . SER A 1 259 ? 15.826 3.430 -17.924 1.00 96.50 259 SER A C 1
ATOM 2024 O O . SER A 1 259 ? 15.542 2.351 -17.404 1.00 96.50 259 SER A O 1
ATOM 2026 N N . GLY A 1 260 ? 16.428 3.513 -19.112 1.00 97.00 260 GLY A N 1
ATOM 2027 C CA . GLY A 1 260 ? 16.776 2.344 -19.919 1.00 97.00 260 GLY A CA 1
ATOM 2028 C C . GLY A 1 260 ? 15.573 1.695 -20.617 1.00 97.00 260 GLY A C 1
ATOM 2029 O O . GLY A 1 260 ? 14.511 2.315 -20.715 1.00 97.00 260 GLY A O 1
ATOM 2030 N N . PRO A 1 261 ? 15.747 0.482 -21.171 1.00 97.50 261 PRO A N 1
ATOM 2031 C CA . PRO A 1 261 ? 14.725 -0.174 -21.979 1.00 97.50 261 PRO A CA 1
ATOM 2032 C C . PRO A 1 261 ? 13.603 -0.794 -21.146 1.00 97.50 261 PRO A C 1
ATOM 2034 O O . PRO A 1 261 ? 13.798 -1.200 -20.002 1.00 97.50 261 PRO A O 1
ATOM 2037 N N . ILE A 1 262 ? 12.433 -0.945 -21.769 1.00 97.56 262 ILE A N 1
ATOM 2038 C CA . ILE A 1 262 ? 11.373 -1.815 -21.248 1.00 97.56 262 ILE A CA 1
ATOM 2039 C C . ILE A 1 262 ? 11.840 -3.273 -21.425 1.00 97.56 262 ILE A C 1
ATOM 2041 O O . ILE A 1 262 ? 12.141 -3.663 -22.557 1.00 97.56 262 ILE A O 1
ATOM 2045 N N . PRO A 1 263 ? 11.906 -4.094 -20.359 1.00 97.06 263 PRO A N 1
ATOM 2046 C CA . PRO A 1 263 ? 12.367 -5.476 -20.465 1.00 97.06 263 PRO A CA 1
ATOM 2047 C C . PRO A 1 263 ? 11.395 -6.339 -21.282 1.00 97.06 263 PRO A C 1
ATOM 2049 O O . PRO A 1 263 ? 10.178 -6.278 -21.094 1.00 97.06 263 PRO A O 1
ATOM 2052 N N . GLU A 1 264 ? 11.926 -7.208 -22.146 1.00 97.38 264 GLU A N 1
ATOM 2053 C CA . GLU A 1 264 ? 11.139 -8.156 -22.959 1.00 97.38 264 GLU A CA 1
ATOM 2054 C C . GLU A 1 264 ? 10.292 -9.113 -22.096 1.00 97.38 264 GLU A C 1
ATOM 2056 O O . GLU A 1 264 ? 9.206 -9.544 -22.488 1.00 97.38 264 GLU A O 1
ATOM 2061 N N . GLN A 1 265 ? 10.749 -9.386 -20.868 1.00 97.81 265 GLN A N 1
ATOM 2062 C CA . GLN A 1 265 ? 10.093 -10.252 -19.889 1.00 97.81 265 GLN A CA 1
ATOM 2063 C C . GLN A 1 265 ? 8.711 -9.733 -19.480 1.00 97.81 265 GLN A C 1
ATOM 2065 O O . GLN A 1 265 ? 7.911 -10.500 -18.941 1.00 97.81 265 GLN A O 1
ATOM 2070 N N . ILE A 1 266 ? 8.378 -8.473 -19.788 1.00 96.75 266 ILE A N 1
ATOM 2071 C CA . ILE A 1 266 ? 7.020 -7.963 -19.621 1.00 96.75 266 ILE A CA 1
ATOM 2072 C C . ILE A 1 266 ? 5.994 -8.818 -20.374 1.00 96.75 266 ILE A C 1
ATOM 2074 O O . ILE A 1 266 ? 4.894 -9.021 -19.875 1.00 96.75 266 ILE A O 1
ATOM 2078 N N . GLY A 1 267 ? 6.363 -9.425 -21.511 1.00 96.31 267 GLY A N 1
ATOM 2079 C CA . GLY A 1 267 ? 5.480 -10.314 -22.273 1.00 96.31 267 GLY A CA 1
ATOM 2080 C C . GLY A 1 267 ? 5.090 -11.612 -21.555 1.00 96.31 267 GLY A C 1
ATOM 2081 O O . GLY A 1 267 ? 4.257 -12.365 -22.063 1.00 96.31 267 GLY A O 1
ATOM 2082 N N . TYR A 1 268 ? 5.670 -11.905 -20.387 1.00 97.75 268 TYR A N 1
ATOM 2083 C CA . TYR A 1 268 ? 5.265 -13.029 -19.538 1.00 97.75 268 TYR A CA 1
ATOM 2084 C C . TYR A 1 268 ? 4.037 -12.716 -18.676 1.00 97.75 268 TYR A C 1
ATOM 2086 O O . TYR A 1 268 ? 3.364 -13.644 -18.220 1.00 97.75 268 TYR A O 1
ATOM 2094 N N . LEU A 1 269 ? 3.684 -11.439 -18.506 1.00 97.56 269 LEU A N 1
ATOM 2095 C CA . LEU A 1 269 ? 2.572 -10.978 -17.671 1.00 97.56 269 LEU A CA 1
ATOM 2096 C C . LEU A 1 269 ? 1.215 -11.131 -18.373 1.00 97.56 269 LEU A C 1
ATOM 2098 O O . LEU A 1 269 ? 0.450 -10.187 -18.510 1.00 97.56 269 LEU A O 1
ATOM 2102 N N . LYS A 1 270 ? 0.881 -12.336 -18.840 1.00 95.69 270 LYS A N 1
ATOM 2103 C CA . LYS A 1 270 ? -0.287 -12.590 -19.711 1.00 95.69 270 LYS A CA 1
ATOM 2104 C C . LYS A 1 270 ? -1.640 -12.193 -19.107 1.00 95.69 270 LYS A C 1
ATOM 2106 O O . LYS A 1 270 ? -2.617 -12.081 -19.844 1.00 95.69 270 LYS A O 1
ATOM 2111 N N . ARG A 1 271 ? -1.724 -12.022 -17.786 1.00 97.50 271 ARG A N 1
ATOM 2112 C CA . ARG A 1 271 ? -2.935 -11.591 -17.070 1.00 97.50 271 ARG A CA 1
ATOM 2113 C C . ARG A 1 271 ? -3.078 -10.069 -16.965 1.00 97.50 271 ARG A C 1
ATOM 2115 O O . ARG A 1 271 ? -4.136 -9.614 -16.544 1.00 97.50 271 ARG A O 1
ATOM 2122 N N . LEU A 1 272 ? -2.062 -9.308 -17.369 1.00 97.12 272 LEU A N 1
ATOM 2123 C CA . LEU A 1 272 ? -2.031 -7.860 -17.227 1.00 97.12 272 LEU A CA 1
ATOM 2124 C C . LEU A 1 272 ? -3.147 -7.214 -18.052 1.00 97.12 272 LEU A C 1
ATOM 2126 O O . LEU A 1 272 ? -3.294 -7.485 -19.243 1.00 97.12 272 LEU A O 1
ATOM 2130 N N . THR A 1 273 ? -3.921 -6.362 -17.390 1.00 94.88 273 THR A N 1
ATOM 2131 C CA . THR A 1 273 ? -5.042 -5.607 -17.962 1.00 94.88 273 THR A CA 1
ATOM 2132 C C . THR A 1 273 ? -4.724 -4.121 -18.058 1.00 94.88 273 THR A C 1
ATOM 2134 O O . THR A 1 273 ? -5.128 -3.488 -19.031 1.00 94.88 273 THR A O 1
ATOM 2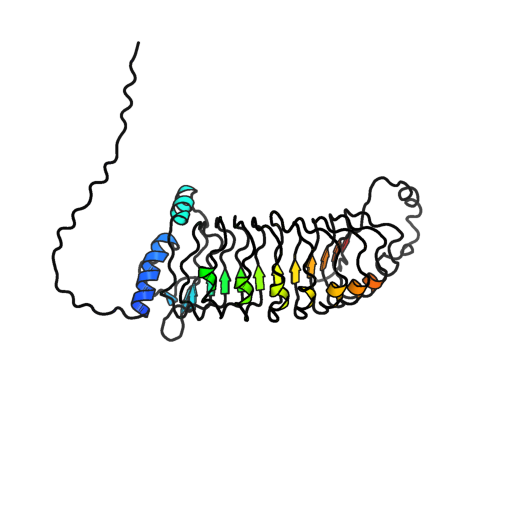137 N N . SER A 1 274 ? -3.942 -3.597 -17.108 1.00 94.69 274 SER A N 1
ATOM 2138 C CA . SER A 1 274 ? -3.529 -2.197 -17.053 1.00 94.69 274 SER A CA 1
ATOM 2139 C C . SER A 1 274 ? -2.021 -2.086 -16.908 1.00 94.69 274 SER A C 1
ATOM 2141 O O . SER A 1 274 ? -1.445 -2.641 -15.968 1.00 94.69 274 SER A O 1
ATOM 2143 N N . PHE A 1 275 ? -1.384 -1.376 -17.839 1.00 96.75 275 PHE A N 1
ATOM 2144 C CA . PHE A 1 275 ? 0.058 -1.166 -17.834 1.00 96.75 275 PHE A CA 1
ATOM 2145 C C . PHE A 1 275 ? 0.419 0.294 -18.106 1.00 96.75 275 PHE A C 1
ATOM 2147 O O . PHE A 1 275 ? 0.228 0.800 -19.216 1.00 96.75 275 PHE A O 1
ATOM 2154 N N . HIS A 1 276 ? 0.974 0.957 -17.095 1.00 97.25 276 HIS A N 1
ATOM 2155 C CA . HIS A 1 276 ? 1.320 2.373 -17.150 1.00 97.25 276 HIS A CA 1
ATOM 2156 C C . HIS A 1 276 ? 2.803 2.578 -16.846 1.00 97.25 276 HIS A C 1
ATOM 2158 O O . HIS A 1 276 ? 3.291 2.241 -15.769 1.00 97.25 276 HIS A O 1
ATOM 2164 N N . LEU A 1 277 ? 3.520 3.149 -17.813 1.00 97.38 277 LEU A N 1
ATOM 2165 C CA . LEU A 1 277 ? 4.926 3.551 -17.701 1.00 97.38 277 LEU A CA 1
ATOM 2166 C C . LEU A 1 277 ? 5.135 5.023 -18.070 1.00 97.38 277 LEU A C 1
ATOM 2168 O O . LEU A 1 277 ? 6.275 5.467 -18.235 1.00 97.38 277 LEU A O 1
ATOM 2172 N N . HIS A 1 278 ? 4.053 5.778 -18.256 1.00 95.06 278 HIS A N 1
ATOM 2173 C CA . HIS A 1 278 ? 4.149 7.137 -18.755 1.00 95.06 278 HIS A CA 1
ATOM 2174 C C . HIS A 1 278 ? 4.944 8.052 -17.8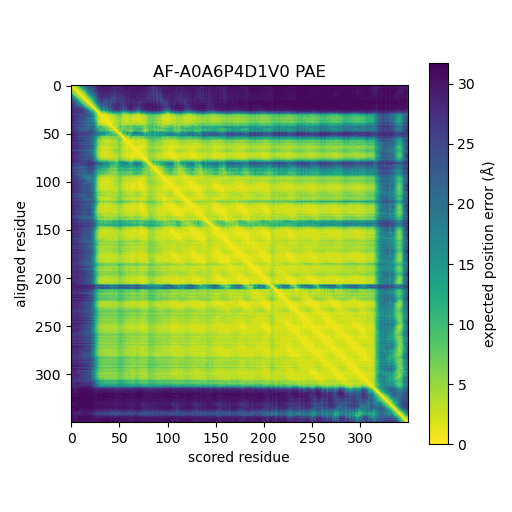20 1.00 95.06 278 HIS A C 1
ATOM 2176 O O . HIS A 1 278 ? 5.065 7.777 -16.630 1.00 95.06 278 HIS A O 1
ATOM 2182 N N . SER A 1 279 ? 5.454 9.165 -18.342 1.00 96.50 279 SER A N 1
ATOM 2183 C CA . SER A 1 279 ? 6.189 10.165 -17.552 1.00 96.50 279 SER A CA 1
ATOM 2184 C C . SER A 1 279 ? 7.401 9.563 -16.824 1.00 96.50 279 SER A C 1
ATOM 2186 O O . SER A 1 279 ? 7.517 9.661 -15.605 1.00 96.50 279 SER A O 1
ATOM 2188 N N . ASN A 1 280 ? 8.289 8.924 -17.583 1.00 97.19 280 ASN A N 1
ATOM 2189 C CA . ASN A 1 280 ? 9.559 8.367 -17.115 1.00 97.19 280 ASN A CA 1
ATOM 2190 C C . ASN A 1 280 ? 10.699 8.780 -18.070 1.00 97.19 280 ASN A C 1
ATOM 2192 O O . ASN A 1 280 ? 10.520 9.587 -18.984 1.00 97.19 280 ASN A O 1
ATOM 2196 N N . LEU A 1 281 ? 11.898 8.237 -17.856 1.00 97.38 281 LEU A N 1
ATOM 2197 C CA . LEU A 1 281 ? 13.088 8.440 -18.684 1.00 97.38 281 LEU A CA 1
ATOM 2198 C C . LEU A 1 281 ? 13.425 7.190 -19.529 1.00 97.38 281 LEU A C 1
ATOM 2200 O O . LEU A 1 281 ? 14.583 6.992 -19.908 1.00 97.38 281 LEU A O 1
ATOM 2204 N N . LEU A 1 282 ? 12.443 6.326 -19.815 1.00 97.06 282 LEU A N 1
ATOM 2205 C CA . LEU A 1 282 ? 12.665 5.065 -20.531 1.00 97.06 282 LEU A CA 1
ATOM 2206 C C . LEU A 1 282 ? 13.097 5.327 -21.974 1.00 97.06 282 LEU A C 1
ATOM 2208 O O . LEU A 1 282 ? 12.579 6.231 -22.629 1.00 97.06 282 LEU A O 1
ATOM 2212 N N . SER A 1 283 ? 14.024 4.524 -22.484 1.00 95.38 283 SER A N 1
ATOM 2213 C CA . SER A 1 283 ? 14.638 4.682 -23.805 1.00 95.38 283 SER A CA 1
ATOM 2214 C C . SER A 1 283 ? 14.694 3.357 -24.571 1.00 95.38 283 SER A C 1
ATOM 2216 O O . SER A 1 283 ? 14.236 2.326 -24.090 1.00 95.38 283 SER A O 1
ATOM 2218 N N . GLY A 1 284 ? 15.214 3.365 -25.800 1.00 95.38 284 GLY A N 1
ATOM 2219 C CA . GLY A 1 284 ? 15.245 2.167 -26.647 1.00 95.38 284 GLY A CA 1
ATOM 2220 C C . GLY A 1 284 ? 13.909 1.899 -27.342 1.00 95.38 284 GLY A C 1
ATOM 2221 O O . GLY A 1 284 ? 13.157 2.834 -27.616 1.00 95.38 284 GLY A O 1
ATOM 2222 N N . PHE A 1 285 ? 13.648 0.638 -27.686 1.00 92.06 285 PHE A N 1
ATOM 2223 C CA . PHE A 1 285 ? 12.471 0.218 -28.453 1.00 92.06 285 PHE A CA 1
ATOM 2224 C C . PHE A 1 285 ? 11.345 -0.280 -27.545 1.00 92.06 285 PHE A C 1
ATOM 2226 O O . PHE A 1 285 ? 11.591 -0.779 -26.448 1.00 92.06 285 PHE A O 1
ATOM 2233 N N . ILE A 1 286 ? 10.106 -0.211 -28.036 1.00 93.88 286 ILE A N 1
ATOM 2234 C CA . ILE A 1 286 ? 8.988 -0.952 -27.442 1.00 93.88 286 ILE A CA 1
ATOM 2235 C C . ILE A 1 286 ? 9.186 -2.440 -27.795 1.00 93.88 286 ILE A C 1
ATOM 2237 O O . ILE A 1 286 ? 9.212 -2.761 -28.986 1.00 93.88 286 I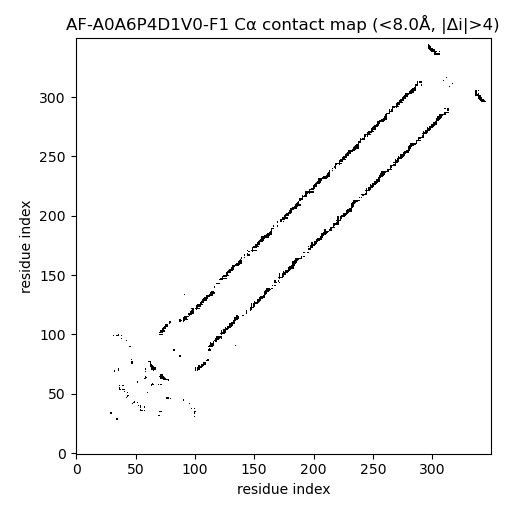LE A O 1
ATOM 2241 N N . PRO A 1 287 ? 9.335 -3.357 -26.821 1.00 94.38 287 PRO A N 1
ATOM 2242 C CA . PRO A 1 287 ? 9.556 -4.769 -27.116 1.00 94.38 287 PRO A CA 1
ATOM 2243 C C . PRO A 1 287 ? 8.319 -5.393 -27.772 1.00 94.38 287 PRO A C 1
ATOM 2245 O O . PRO A 1 287 ? 7.187 -5.204 -27.313 1.00 94.38 287 PRO A O 1
ATOM 2248 N N . HIS A 1 288 ? 8.530 -6.176 -28.834 1.00 91.88 288 HIS A N 1
ATOM 2249 C CA . HIS A 1 288 ? 7.455 -6.878 -29.546 1.00 91.88 288 HIS A CA 1
ATOM 2250 C C . HIS A 1 288 ? 6.703 -7.881 -28.650 1.00 91.88 288 HIS A C 1
ATOM 2252 O O . HIS A 1 288 ? 5.541 -8.206 -28.897 1.00 91.88 288 HIS A O 1
ATOM 2258 N N . GLU A 1 289 ? 7.332 -8.311 -27.555 1.00 95.19 289 GLU A N 1
ATOM 2259 C CA . GLU A 1 289 ? 6.766 -9.122 -26.485 1.00 95.19 289 GLU A CA 1
ATOM 2260 C C . GLU A 1 289 ? 5.524 -8.518 -25.832 1.00 95.19 289 GLU A C 1
ATOM 2262 O O . GLU A 1 289 ? 4.695 -9.285 -25.344 1.00 95.19 289 GLU A O 1
ATOM 2267 N N . ILE A 1 290 ? 5.336 -7.192 -25.853 1.00 91.25 290 ILE A N 1
ATOM 2268 C CA . ILE A 1 290 ? 4.091 -6.569 -25.366 1.00 91.25 290 ILE A CA 1
ATOM 2269 C C . ILE A 1 290 ? 2.874 -7.093 -26.145 1.00 91.25 290 ILE A C 1
ATOM 2271 O O . ILE A 1 290 ? 1.791 -7.218 -25.580 1.00 91.25 290 ILE A O 1
ATOM 2275 N N . GLY A 1 291 ? 3.054 -7.526 -27.397 1.00 88.38 291 GLY A N 1
ATOM 2276 C CA . GLY A 1 291 ? 2.022 -8.216 -28.174 1.00 88.38 291 GLY A CA 1
ATOM 2277 C C . GLY A 1 291 ? 1.510 -9.525 -27.553 1.00 88.38 291 GLY A C 1
ATOM 2278 O O . GLY A 1 291 ? 0.424 -9.986 -27.900 1.00 88.38 291 GLY A O 1
ATOM 2279 N N . LYS A 1 292 ? 2.256 -10.129 -26.615 1.00 93.75 292 LYS A N 1
ATOM 2280 C CA . LYS A 1 292 ? 1.849 -11.339 -25.873 1.00 93.75 292 LYS A CA 1
ATOM 2281 C C . LYS A 1 292 ? 0.860 -11.033 -24.738 1.00 93.75 292 LYS A C 1
ATOM 2283 O O . LYS A 1 292 ? 0.278 -11.966 -24.183 1.00 93.75 292 LYS A O 1
ATOM 2288 N N . LEU A 1 293 ? 0.656 -9.760 -24.390 1.00 93.25 293 LEU A N 1
ATOM 2289 C CA . LEU A 1 293 ? -0.266 -9.308 -23.345 1.00 93.25 293 LEU A CA 1
ATOM 2290 C C . LEU A 1 293 ? -1.712 -9.294 -23.862 1.00 93.25 293 LEU A C 1
ATOM 2292 O O . LEU A 1 293 ? -2.327 -8.250 -24.056 1.00 93.25 293 LEU A O 1
ATOM 2296 N N . THR A 1 294 ? -2.271 -10.477 -24.113 1.00 88.62 294 THR A N 1
ATOM 2297 C CA . THR A 1 294 ? -3.571 -10.628 -24.788 1.00 88.62 294 THR A CA 1
ATOM 2298 C C . THR A 1 294 ? -4.763 -10.075 -24.004 1.00 88.62 294 THR A C 1
ATOM 2300 O O . THR A 1 294 ? -5.800 -9.808 -24.606 1.00 88.62 294 THR A O 1
ATOM 2303 N N . ASN A 1 295 ? -4.625 -9.905 -22.684 1.00 90.81 295 ASN A N 1
ATOM 2304 C CA . ASN A 1 295 ? -5.657 -9.353 -21.799 1.00 90.81 295 ASN A CA 1
ATOM 2305 C C . ASN A 1 295 ? -5.526 -7.837 -21.570 1.00 90.81 295 ASN A C 1
ATOM 2307 O O . ASN A 1 295 ? -6.321 -7.269 -20.823 1.00 90.81 295 ASN A O 1
ATOM 2311 N N . LEU A 1 296 ? -4.543 -7.181 -22.194 1.00 90.00 296 LEU A N 1
ATOM 2312 C CA . LEU A 1 296 ? -4.261 -5.771 -21.957 1.00 90.00 296 LEU A CA 1
ATOM 2313 C C . LEU A 1 296 ? -5.377 -4.885 -22.523 1.00 90.00 296 LEU A C 1
ATOM 2315 O O . LEU A 1 296 ? -5.705 -4.945 -23.712 1.00 90.00 296 LEU A O 1
ATOM 2319 N N . LEU A 1 297 ? -5.953 -4.054 -21.659 1.00 87.62 297 LEU A N 1
ATOM 2320 C CA . LEU A 1 297 ? -7.027 -3.113 -21.977 1.00 87.62 297 LEU A CA 1
ATOM 2321 C C . LEU A 1 297 ? -6.487 -1.690 -22.109 1.00 87.62 297 LEU A C 1
ATOM 2323 O O . LEU A 1 297 ? -6.897 -0.953 -23.010 1.00 87.62 297 LEU A O 1
ATOM 2327 N N . THR A 1 298 ? -5.558 -1.331 -21.227 1.00 87.75 298 THR A N 1
ATOM 2328 C CA . THR A 1 298 ? -4.960 -0.002 -21.116 1.00 87.75 298 THR A CA 1
ATOM 2329 C C . THR A 1 298 ? -3.440 -0.106 -21.144 1.00 87.75 298 THR A C 1
ATOM 2331 O O . THR A 1 298 ? -2.826 -0.817 -20.347 1.00 87.75 298 THR A O 1
ATOM 2334 N N . LEU A 1 299 ? -2.835 0.619 -22.084 1.00 91.25 299 LEU A N 1
ATOM 2335 C CA . LEU A 1 299 ? -1.390 0.771 -22.210 1.00 91.25 299 LEU A CA 1
ATOM 2336 C C . LEU A 1 299 ? -1.057 2.249 -22.368 1.00 91.25 299 LEU A C 1
ATOM 2338 O O . LEU A 1 299 ? -1.476 2.871 -23.349 1.00 91.25 299 LEU A O 1
ATOM 2342 N N . ASP A 1 300 ? -0.270 2.783 -21.439 1.00 90.62 300 ASP A N 1
ATOM 2343 C CA . ASP A 1 300 ? 0.252 4.143 -21.531 1.00 90.62 300 ASP A CA 1
ATOM 2344 C C . ASP A 1 300 ? 1.774 4.161 -21.382 1.00 90.62 300 ASP A C 1
ATOM 2346 O O . ASP A 1 300 ? 2.324 3.896 -20.310 1.00 90.62 300 ASP A O 1
ATOM 2350 N N . LEU A 1 301 ? 2.450 4.482 -22.485 1.00 93.62 301 LEU A N 1
ATOM 2351 C CA . LEU A 1 301 ? 3.905 4.628 -22.558 1.00 93.62 301 LEU A CA 1
ATOM 2352 C C . LEU A 1 301 ? 4.320 6.090 -22.798 1.00 93.62 301 LEU A C 1
ATOM 2354 O O . LEU A 1 301 ? 5.494 6.355 -23.073 1.00 93.62 301 LEU A O 1
ATOM 2358 N N . SER A 1 302 ? 3.368 7.030 -22.748 1.00 88.88 302 SER A N 1
ATOM 2359 C CA . SER A 1 302 ? 3.551 8.441 -23.104 1.00 88.88 302 SER A CA 1
ATOM 2360 C C . SER A 1 302 ? 4.649 9.136 -22.286 1.00 88.88 302 SER A C 1
ATOM 2362 O O . SER A 1 302 ? 5.046 8.675 -21.223 1.00 88.88 302 SER A O 1
ATOM 2364 N N . SER A 1 303 ? 5.190 10.254 -22.780 1.00 93.75 303 SER A N 1
ATOM 2365 C CA . SER A 1 303 ? 6.191 11.046 -22.037 1.00 93.75 303 SER A CA 1
ATOM 2366 C C . SER A 1 303 ? 7.424 10.234 -21.583 1.00 93.75 303 SER A C 1
ATOM 2368 O O . SER A 1 303 ? 7.757 10.199 -20.403 1.00 93.75 303 SER A O 1
ATOM 2370 N N . ASN A 1 304 ? 8.084 9.579 -22.543 1.00 94.25 304 ASN A N 1
ATOM 2371 C CA . ASN A 1 304 ? 9.349 8.848 -22.388 1.00 94.25 304 ASN A CA 1
ATOM 2372 C C . ASN A 1 304 ? 10.321 9.204 -23.541 1.00 94.25 304 ASN A C 1
ATOM 2374 O O . ASN A 1 304 ? 9.992 10.005 -24.423 1.00 94.25 304 ASN A O 1
ATOM 2378 N N . PHE A 1 305 ? 11.501 8.579 -23.578 1.00 95.25 305 PHE A N 1
ATOM 2379 C CA . PHE A 1 305 ? 12.500 8.655 -24.660 1.00 95.25 305 PHE A CA 1
ATOM 2380 C C . PHE A 1 305 ? 12.523 7.403 -25.557 1.00 95.25 305 PHE A C 1
ATOM 2382 O O . PHE A 1 305 ? 13.556 7.062 -26.137 1.00 95.25 305 PHE A O 1
ATOM 2389 N N . LEU A 1 306 ? 11.388 6.708 -25.668 1.00 91.88 306 LEU A N 1
ATOM 2390 C CA . LEU A 1 306 ? 11.228 5.547 -26.545 1.00 91.88 306 LEU A CA 1
ATOM 2391 C C . LEU A 1 306 ? 11.393 5.945 -28.021 1.00 91.88 306 LEU A C 1
ATOM 2393 O O . LEU A 1 306 ? 11.025 7.044 -28.436 1.00 91.88 306 LEU A O 1
ATOM 2397 N N . SER A 1 307 ? 11.943 5.030 -28.812 1.00 88.00 307 SER A N 1
ATOM 2398 C CA . SER A 1 307 ? 12.349 5.238 -30.202 1.00 88.00 307 SER A CA 1
ATOM 2399 C C . SER A 1 307 ? 12.033 4.017 -31.072 1.00 88.00 307 SER A C 1
ATOM 2401 O O . SER A 1 307 ? 11.683 2.948 -30.572 1.00 88.00 307 SER A O 1
ATOM 2403 N N . GLY A 1 308 ? 12.167 4.180 -32.389 1.00 88.00 308 GLY A N 1
ATOM 2404 C CA . GLY A 1 308 ? 11.867 3.135 -33.368 1.00 88.00 308 GLY A CA 1
ATOM 2405 C C . GLY A 1 308 ? 10.372 2.945 -33.649 1.00 88.00 308 GLY A C 1
ATOM 2406 O O . GLY A 1 308 ? 9.544 3.729 -33.181 1.00 88.00 308 GLY A O 1
ATOM 2407 N N . PRO A 1 309 ? 10.020 1.948 -34.482 1.00 83.56 309 PRO A N 1
ATOM 2408 C CA . PRO A 1 309 ? 8.639 1.715 -34.885 1.00 83.56 309 PRO A CA 1
ATOM 2409 C C . PRO A 1 309 ? 7.810 1.128 -33.738 1.00 83.56 309 PRO A C 1
ATOM 2411 O O . PRO A 1 309 ? 8.316 0.379 -32.902 1.00 83.56 309 PRO A O 1
ATOM 2414 N N . ILE A 1 310 ? 6.509 1.424 -33.735 1.00 84.00 310 ILE A N 1
ATOM 2415 C CA . ILE A 1 310 ? 5.549 0.719 -32.880 1.00 84.00 310 ILE A CA 1
ATOM 2416 C C . ILE A 1 310 ? 5.435 -0.723 -33.405 1.00 84.00 310 ILE A C 1
ATOM 2418 O O . ILE A 1 310 ? 5.158 -0.887 -34.595 1.00 84.00 310 ILE A O 1
ATOM 2422 N N . PRO A 1 311 ? 5.624 -1.759 -32.564 1.00 82.88 311 PRO A N 1
ATOM 2423 C CA . PRO A 1 311 ? 5.462 -3.145 -32.988 1.00 82.88 311 PRO A CA 1
ATOM 2424 C C . PRO A 1 311 ? 4.062 -3.402 -33.559 1.00 82.88 311 PRO A C 1
ATOM 2426 O O . PRO A 1 311 ? 3.058 -3.017 -32.952 1.00 82.88 311 PRO A O 1
ATOM 2429 N N . GLU A 1 312 ? 3.987 -4.094 -34.698 1.00 79.62 312 GLU A N 1
ATOM 2430 C CA . GLU A 1 312 ? 2.728 -4.427 -35.389 1.00 79.62 312 GLU A CA 1
ATOM 2431 C C . GLU A 1 312 ? 1.746 -5.201 -34.498 1.00 79.62 312 GLU A C 1
ATOM 2433 O O . GLU A 1 312 ? 0.539 -5.154 -34.695 1.00 79.62 312 GLU A O 1
ATOM 2438 N N . GLN A 1 313 ? 2.252 -5.888 -33.472 1.00 78.12 313 GLN A N 1
ATOM 2439 C CA . GLN A 1 313 ? 1.445 -6.642 -32.517 1.00 78.12 313 GLN A CA 1
ATOM 2440 C C . GLN A 1 313 ? 0.629 -5.747 -31.562 1.00 78.12 313 GLN A C 1
ATOM 2442 O O . GLN A 1 313 ? -0.273 -6.243 -30.887 1.00 78.12 313 GLN A O 1
ATOM 2447 N N . ILE A 1 314 ? 0.953 -4.451 -31.471 1.00 72.88 314 ILE A N 1
ATOM 2448 C CA . ILE A 1 314 ? 0.335 -3.474 -30.554 1.00 72.88 314 ILE A CA 1
ATOM 2449 C C . ILE A 1 314 ? -0.268 -2.296 -31.332 1.00 72.88 314 ILE A C 1
ATOM 2451 O O . ILE A 1 314 ? -1.267 -1.713 -30.909 1.00 72.88 314 ILE A O 1
ATOM 2455 N N . GLY A 1 315 ? 0.344 -1.933 -32.462 1.00 58.53 315 GLY A N 1
ATOM 2456 C CA . GLY A 1 315 ? -0.160 -0.908 -33.365 1.00 58.53 315 GLY A CA 1
ATOM 2457 C C . GLY A 1 315 ? -1.381 -1.406 -34.131 1.00 58.53 315 GLY A C 1
ATOM 2458 O O . GLY A 1 315 ? -1.358 -2.483 -34.717 1.00 58.53 315 GLY A O 1
ATOM 2459 N N . CYS A 1 316 ? -2.451 -0.610 -34.147 1.00 50.72 316 CYS A N 1
ATOM 2460 C CA . CYS A 1 316 ? -3.525 -0.803 -35.113 1.00 50.72 316 CYS A CA 1
ATOM 2461 C C . CYS A 1 316 ? -2.919 -0.855 -36.520 1.00 50.72 316 CYS A C 1
ATOM 2463 O O . CYS A 1 316 ? -2.138 0.026 -36.885 1.00 50.72 316 CYS A O 1
ATOM 2465 N N . ASP A 1 317 ? -3.300 -1.875 -37.283 1.00 39.91 317 ASP A N 1
ATOM 2466 C CA . ASP A 1 317 ? -2.986 -2.015 -38.699 1.00 39.91 317 ASP A CA 1
ATOM 2467 C C . ASP A 1 317 ? -3.154 -0.662 -39.436 1.00 39.91 317 ASP A C 1
ATOM 2469 O O . ASP A 1 317 ? -4.259 -0.102 -39.436 1.00 39.91 317 ASP A O 1
ATOM 2473 N N . PRO A 1 318 ? -2.101 -0.113 -40.074 1.00 45.28 318 PRO A N 1
ATOM 2474 C CA . PRO A 1 318 ? -2.198 1.089 -40.902 1.00 45.28 318 PRO A CA 1
ATOM 2475 C C . PRO A 1 318 ? -3.121 0.920 -42.122 1.00 45.28 318 PRO A C 1
ATOM 2477 O O . PRO A 1 318 ? -3.402 1.903 -42.810 1.00 45.28 318 PRO A O 1
ATOM 2480 N N . PHE A 1 319 ? -3.580 -0.302 -42.417 1.00 42.00 319 PHE A N 1
ATOM 2481 C CA . PHE A 1 319 ? -4.345 -0.641 -43.618 1.00 42.00 319 PHE A CA 1
ATOM 2482 C C . PHE A 1 319 ? -5.847 -0.867 -43.389 1.00 42.00 319 PHE A C 1
ATOM 2484 O O . PHE A 1 319 ? -6.571 -1.262 -44.307 1.00 42.00 319 PHE A O 1
ATOM 2491 N N . GLY A 1 320 ? -6.370 -0.488 -42.222 1.00 39.09 320 GLY A N 1
ATOM 2492 C CA . GLY A 1 320 ? -7.808 -0.347 -41.994 1.00 39.09 320 GLY A CA 1
ATOM 2493 C C . GLY A 1 320 ? -8.397 0.917 -42.639 1.00 39.09 320 GLY A C 1
ATOM 2494 O O . GLY A 1 320 ? -8.613 1.914 -41.958 1.00 39.09 320 GLY A O 1
ATOM 2495 N N . SER A 1 321 ? -8.735 0.835 -43.932 1.00 35.53 321 SER A N 1
ATOM 2496 C CA . SER A 1 321 ? -9.450 1.815 -44.784 1.00 35.53 321 SER A CA 1
ATOM 2497 C C . SER A 1 321 ? -8.616 2.920 -45.466 1.00 35.53 321 SER A C 1
ATOM 2499 O O . SER A 1 321 ? -7.947 3.759 -44.868 1.00 35.53 321 SER A O 1
ATOM 2501 N N . ALA A 1 322 ? -8.701 2.929 -46.797 1.00 34.78 322 ALA A N 1
ATOM 2502 C CA . ALA A 1 322 ? -7.869 3.668 -47.744 1.00 34.78 322 ALA A CA 1
ATOM 2503 C C . ALA A 1 322 ? -8.113 5.197 -47.838 1.00 34.78 322 ALA A C 1
ATOM 2505 O O . ALA A 1 322 ? -7.937 5.763 -48.918 1.00 34.78 322 ALA A O 1
ATOM 2506 N N . GLN A 1 323 ? -8.494 5.893 -46.759 1.00 37.00 323 GLN A N 1
ATOM 2507 C CA . GLN A 1 323 ? -8.879 7.318 -46.833 1.00 37.00 323 GLN A CA 1
ATOM 2508 C C . GLN A 1 323 ? -7.971 8.341 -46.132 1.00 37.00 323 GLN A C 1
ATOM 2510 O O . GLN A 1 323 ? -8.168 9.533 -46.341 1.00 37.00 323 GLN A O 1
ATOM 2515 N N . HIS A 1 324 ? -6.915 7.951 -45.413 1.00 37.81 324 HIS A N 1
ATOM 2516 C CA . HIS A 1 324 ? -6.050 8.926 -44.718 1.00 37.81 324 HIS A CA 1
ATOM 2517 C C . HIS A 1 324 ? -4.583 8.920 -45.165 1.00 37.81 324 HIS A C 1
ATOM 2519 O O . HIS A 1 324 ? -3.655 8.981 -44.365 1.00 37.81 324 HIS A O 1
ATOM 2525 N N . ARG A 1 325 ? -4.368 8.971 -46.482 1.00 36.72 325 ARG A N 1
ATOM 2526 C CA . ARG A 1 325 ? -3.045 9.082 -47.128 1.00 36.72 325 ARG A CA 1
ATOM 2527 C C . ARG A 1 325 ? -2.354 10.460 -46.967 1.00 36.72 325 ARG A C 1
ATOM 2529 O O . ARG A 1 325 ? -1.449 10.764 -47.728 1.00 36.72 325 ARG A O 1
ATOM 2536 N N . ILE A 1 326 ? -2.778 11.305 -46.016 1.00 35.75 326 ILE A N 1
ATOM 2537 C CA . ILE A 1 326 ? -2.321 12.711 -45.879 1.00 35.75 326 ILE A CA 1
ATOM 2538 C C . ILE A 1 326 ? -1.521 12.977 -44.581 1.00 35.75 326 ILE A C 1
ATOM 2540 O O . ILE A 1 326 ? -0.943 14.046 -44.423 1.00 35.75 326 ILE A O 1
ATOM 2544 N N . GLN A 1 327 ? -1.394 12.024 -43.648 1.00 32.75 327 GLN A N 1
ATOM 2545 C CA . GLN A 1 327 ? -0.675 12.269 -42.378 1.00 32.75 327 GLN A CA 1
ATOM 2546 C C . GLN A 1 327 ? 0.745 11.682 -42.279 1.00 32.75 327 GLN A C 1
ATOM 2548 O O . GLN A 1 327 ? 1.294 11.621 -41.181 1.00 32.75 327 GLN A O 1
ATOM 2553 N N . GLN A 1 328 ? 1.380 11.296 -43.390 1.00 35.66 328 GLN A N 1
ATOM 2554 C CA . GLN A 1 328 ? 2.762 10.788 -43.350 1.00 35.66 328 GLN A CA 1
ATOM 2555 C C . GLN A 1 328 ? 3.844 11.881 -43.213 1.00 35.66 328 GLN A C 1
ATOM 2557 O O . GLN A 1 328 ? 4.924 11.579 -42.717 1.00 35.66 328 GLN A O 1
ATOM 2562 N N . ASP A 1 329 ? 3.546 13.160 -43.466 1.00 31.08 329 ASP A N 1
ATOM 2563 C CA . ASP A 1 329 ? 4.565 14.230 -43.406 1.00 31.08 329 ASP A CA 1
ATOM 2564 C C . ASP A 1 329 ? 4.750 14.903 -42.029 1.00 31.08 329 ASP A C 1
ATOM 2566 O O . ASP A 1 329 ? 5.513 15.858 -41.896 1.00 31.08 329 ASP A O 1
ATOM 2570 N N . ARG A 1 330 ? 4.092 14.426 -40.960 1.00 35.56 330 ARG A N 1
ATOM 2571 C CA . ARG A 1 330 ? 4.259 14.993 -39.597 1.00 35.56 330 ARG A CA 1
ATOM 2572 C C . ARG A 1 330 ? 5.091 14.158 -38.625 1.00 35.56 330 ARG A C 1
ATOM 2574 O O . ARG A 1 330 ? 5.300 14.601 -37.499 1.00 35.56 330 ARG A O 1
ATOM 2581 N N . TRP A 1 331 ? 5.603 13.006 -39.051 1.00 41.69 331 TRP A N 1
ATOM 2582 C CA . TRP A 1 331 ? 6.344 12.074 -38.188 1.00 41.69 331 TRP A CA 1
ATOM 2583 C C . TRP A 1 331 ? 7.870 12.113 -38.382 1.00 41.69 331 TRP A C 1
ATOM 2585 O O . TRP A 1 331 ? 8.588 11.348 -37.750 1.00 41.69 331 TRP A O 1
ATOM 2595 N N . LEU A 1 332 ? 8.374 13.033 -39.214 1.00 34.09 332 LEU A N 1
ATOM 2596 C CA . LEU A 1 332 ? 9.800 13.173 -39.551 1.00 34.09 332 LEU A CA 1
ATOM 2597 C C . LEU A 1 332 ? 10.549 14.275 -38.769 1.00 34.09 332 LEU A C 1
ATOM 2599 O O . LEU A 1 332 ? 11.701 14.559 -39.084 1.00 34.09 332 LEU A O 1
ATOM 2603 N N . TYR A 1 333 ? 9.948 14.888 -37.739 1.00 33.44 333 TYR A N 1
ATOM 2604 C CA . TYR A 1 333 ? 10.606 15.944 -36.949 1.00 33.44 333 TYR A CA 1
ATOM 2605 C C . TYR A 1 333 ? 10.913 15.508 -35.500 1.00 33.44 333 TYR A C 1
ATOM 2607 O O . TYR A 1 333 ? 9.985 15.233 -34.737 1.00 33.44 333 TYR A O 1
ATOM 2615 N N . PRO A 1 334 ? 12.191 15.512 -35.065 1.00 36.53 334 PRO A N 1
ATOM 2616 C CA . PRO A 1 334 ? 12.644 14.911 -33.804 1.00 36.53 334 PRO A CA 1
ATOM 2617 C C . PRO A 1 334 ? 12.449 15.813 -32.569 1.00 36.53 334 PRO A C 1
ATOM 2619 O O . PRO A 1 334 ? 13.337 15.905 -31.730 1.00 36.53 334 PRO A O 1
ATOM 2622 N N . GLN A 1 335 ? 11.327 16.533 -32.442 1.00 35.59 335 GLN A N 1
ATOM 2623 C CA . GLN A 1 335 ? 11.181 17.547 -31.377 1.00 35.59 335 GLN A CA 1
ATOM 2624 C C . GLN A 1 335 ? 9.914 17.467 -30.514 1.00 35.59 335 GLN A C 1
ATOM 2626 O O . GLN A 1 335 ? 9.698 18.361 -29.702 1.00 35.59 335 GLN A O 1
ATOM 2631 N N . ARG A 1 336 ? 9.099 16.403 -30.592 1.00 37.59 336 ARG A N 1
ATOM 2632 C CA . ARG A 1 336 ? 8.075 16.107 -29.562 1.00 37.59 336 ARG A CA 1
ATOM 2633 C C . ARG A 1 336 ? 7.814 14.602 -29.454 1.00 37.59 336 ARG A C 1
ATOM 2635 O O . ARG A 1 336 ? 7.043 14.062 -30.242 1.00 37.59 336 ARG A O 1
ATOM 2642 N N . ASN A 1 337 ? 8.404 13.949 -28.452 1.00 38.50 337 ASN A N 1
ATOM 2643 C CA . ASN A 1 337 ? 8.105 12.558 -28.094 1.00 38.50 337 ASN A CA 1
ATOM 2644 C C . ASN A 1 337 ? 6.644 12.434 -27.633 1.00 38.50 337 ASN A C 1
ATOM 2646 O O . ASN A 1 337 ? 6.314 12.723 -26.485 1.00 38.50 337 ASN A O 1
ATOM 2650 N N . ARG A 1 338 ? 5.748 12.024 -28.533 1.00 44.31 338 ARG A N 1
ATOM 2651 C CA . ARG A 1 338 ? 4.367 11.654 -28.203 1.00 44.31 338 ARG A CA 1
ATOM 2652 C C . ARG A 1 338 ? 4.274 10.136 -28.178 1.00 44.31 338 ARG A C 1
ATOM 2654 O O . ARG A 1 338 ? 3.980 9.527 -29.200 1.00 44.31 338 ARG A O 1
ATOM 2661 N N . ALA A 1 339 ? 4.577 9.533 -27.032 1.00 40.97 339 ALA A N 1
ATOM 2662 C CA . ALA A 1 339 ? 4.331 8.109 -26.848 1.00 40.97 339 ALA A CA 1
ATOM 2663 C C . ALA A 1 339 ? 2.838 7.832 -26.554 1.00 40.97 339 ALA A C 1
ATOM 2665 O O . ALA A 1 339 ? 2.077 8.718 -26.165 1.00 40.97 339 ALA A O 1
ATOM 2666 N N . PHE A 1 340 ? 2.446 6.613 -26.901 1.00 52.75 340 PHE A N 1
ATOM 2667 C CA . PHE A 1 340 ? 1.113 6.119 -27.242 1.00 52.75 340 PHE A CA 1
ATOM 2668 C C . PHE A 1 340 ? 0.203 5.874 -26.025 1.00 52.75 340 PHE A C 1
ATOM 2670 O O . PHE A 1 340 ? 0.664 5.342 -25.017 1.00 52.75 340 PHE A O 1
ATOM 2677 N N . VAL A 1 341 ? -1.090 6.199 -26.164 1.00 49.34 341 VAL A N 1
ATOM 2678 C CA . VAL A 1 341 ? -2.174 5.750 -25.272 1.00 49.34 341 VAL A CA 1
ATOM 2679 C C . VAL A 1 341 ? -3.062 4.807 -26.081 1.00 49.34 341 VAL A C 1
ATOM 2681 O O . VAL A 1 341 ? -3.811 5.259 -26.949 1.00 49.34 341 VAL A O 1
ATOM 2684 N N . ALA A 1 342 ? -2.988 3.504 -25.816 1.00 51.78 342 ALA A N 1
ATOM 2685 C CA . ALA A 1 342 ? -4.006 2.569 -26.282 1.00 51.78 342 ALA A CA 1
ATOM 2686 C C . ALA A 1 342 ? -5.017 2.344 -25.167 1.00 51.78 342 ALA A C 1
ATOM 2688 O O . ALA A 1 342 ? -4.685 1.792 -24.119 1.00 51.78 342 ALA A O 1
ATOM 2689 N N . SER A 1 343 ? -6.271 2.696 -25.438 1.00 41.53 343 SER A N 1
ATOM 2690 C CA . SER A 1 343 ? -7.400 2.037 -24.794 1.00 41.53 343 SER A CA 1
ATOM 2691 C C . SER A 1 343 ? -8.055 1.132 -25.831 1.00 41.53 343 SER A C 1
ATOM 2693 O O . SER A 1 343 ? -8.465 1.589 -26.903 1.00 41.53 343 SER A O 1
ATOM 2695 N N . ARG A 1 344 ? -8.164 -0.167 -25.546 1.00 42.19 344 ARG A N 1
ATOM 2696 C CA . ARG A 1 344 ? -9.099 -1.024 -26.283 1.00 42.19 344 ARG A CA 1
ATOM 2697 C C . ARG A 1 344 ? -10.505 -0.676 -25.797 1.00 42.19 344 ARG A C 1
ATOM 2699 O O . ARG A 1 344 ? -11.054 -1.354 -24.937 1.00 42.19 344 ARG A O 1
ATOM 2706 N N . SER A 1 345 ? -11.079 0.418 -26.303 1.00 30.78 345 SER A N 1
ATOM 2707 C CA . SER A 1 345 ? -12.489 0.719 -26.041 1.00 30.78 345 SER A CA 1
ATOM 2708 C C . SER A 1 345 ? -13.355 -0.295 -26.790 1.00 30.78 345 SER A C 1
ATOM 2710 O O . SER A 1 345 ? -13.486 -0.257 -28.013 1.00 30.78 345 SER A O 1
ATOM 2712 N N . PHE A 1 346 ? -13.943 -1.240 -26.060 1.00 29.66 346 PHE A N 1
ATOM 2713 C CA . PHE A 1 346 ? -15.082 -1.974 -26.585 1.00 29.66 346 PHE A CA 1
ATOM 2714 C C . PHE A 1 346 ? -16.301 -1.056 -26.531 1.00 29.66 346 PHE A C 1
ATOM 2716 O O . PHE A 1 346 ? -16.798 -0.696 -25.465 1.00 29.66 346 PHE A O 1
ATOM 2723 N N . LYS A 1 347 ? -16.793 -0.688 -27.718 1.00 24.91 347 LYS A N 1
ATOM 2724 C CA . LYS A 1 347 ? -18.219 -0.429 -27.903 1.00 24.91 347 LYS A CA 1
ATOM 2725 C C . LYS A 1 347 ? -18.995 -1.682 -27.476 1.00 24.91 347 LYS A C 1
ATOM 2727 O O . LYS A 1 347 ? -18.601 -2.789 -27.818 1.00 24.91 347 LYS A O 1
ATOM 2732 N N . SER A 1 348 ? -20.129 -1.426 -26.829 1.00 22.19 348 SER A N 1
ATOM 2733 C CA . SER A 1 348 ? -21.214 -2.331 -26.429 1.00 22.19 348 SER A CA 1
ATOM 2734 C C . SER A 1 348 ? -21.022 -3.145 -25.145 1.00 22.19 348 SER A C 1
ATOM 2736 O O . SER A 1 348 ? -20.545 -4.274 -25.171 1.00 22.19 348 SER A O 1
ATOM 2738 N N . LEU A 1 349 ? -21.563 -2.603 -24.056 1.00 21.58 349 LEU A N 1
ATOM 2739 C CA . LEU A 1 349 ? -22.545 -3.307 -23.233 1.00 21.58 349 LEU A CA 1
ATOM 2740 C C . LEU A 1 349 ? -23.687 -2.315 -22.968 1.00 21.58 349 LEU A C 1
ATOM 2742 O O . LEU A 1 349 ? -23.495 -1.292 -22.312 1.00 21.58 349 LEU A O 1
ATOM 2746 N N . LEU A 1 350 ? -24.817 -2.582 -23.630 1.00 27.31 350 LEU A N 1
ATOM 2747 C CA . LEU A 1 350 ? -26.149 -2.265 -23.116 1.00 27.31 350 LEU A CA 1
ATOM 2748 C C . LEU A 1 350 ? -26.398 -3.109 -21.865 1.00 27.31 350 LEU A C 1
ATOM 2750 O O . LEU A 1 350 ? -25.886 -4.256 -21.852 1.00 27.31 350 LEU A O 1
#